Protein AF-A0A956PH11-F1 (afdb_monomer)

Foldseek 3Di:
DDDDPDVVVVVVVVVVVVDPPDDPDDPPPPLLVVLLVLLVPVDPDLQCLVVLLVLLQVLQVFPADWEWDQDLWKIKIWTAHDPDDPCNLQCCLSDPDPDCRHSSNSNNNSCSNQQSVQLWKKKKAHAQAQWIWIRLSDDIDIDGHPDHDNTIMIMTTLHHPPPPCPPCSNVSSVVSVVSNVVCCVPPVDDDDHDHDD

Nearest PDB structures (foldseek):
  7u4c-assembly2_B  TM=6.215E-01  e=3.130E-03  Borreliella burgdorferi
  2exl-assembly1_B  TM=5.844E-01  e=1.171E-02  Canis lupus familiaris
  2ioq-assembly1_A-2  TM=4.370E-01  e=7.402E-03  Escherichia coli
  5uw7-assembly1_A  TM=3.194E-01  e=9.653E+00  Gypsophila vaccaria

Secondary structure (DSSP, 8-state):
------HHHHHHHHHHTT-----SS-----HHHHHHHHHHHS-SSTTTHHHHHHHHHHHHT--S--EEEE-SSEEEEEE--SS--HHHHHHHHH-TTS-SSSHHHHHHHHHHIIIIIS-EEEEEE-BT--EEEEE-SS-EEEEE-SS-BSSEEEEEEEEETT---TTTHHHHHHHHHHHHHHHHHHH---SSS----

pLDDT: mean 77.57, std 17.33, range [36.72, 96.12]

Structure (mmCIF, N/CA/C/O backbone):
data_AF-A0A956PH11-F1
#
_entry.id   AF-A0A956PH11-F1
#
loop_
_atom_site.group_PDB
_atom_site.id
_atom_site.type_symbol
_atom_site.label_atom_id
_atom_site.label_alt_id
_atom_site.label_comp_id
_atom_site.label_asym_id
_atom_site.label_entity_id
_atom_site.label_seq_id
_atom_site.pdbx_PDB_ins_code
_atom_site.Cartn_x
_atom_site.Cartn_y
_atom_site.Cartn_z
_atom_site.occupancy
_atom_site.B_iso_or_equiv
_atom_site.auth_seq_id
_atom_site.auth_comp_id
_atom_site.auth_asym_id
_atom_site.auth_atom_id
_atom_site.pdbx_PDB_model_num
ATOM 1 N N . MET A 1 1 ? 62.295 -22.021 -7.202 1.00 39.50 1 MET A N 1
ATOM 2 C CA . MET A 1 1 ? 60.920 -22.070 -6.667 1.00 39.50 1 MET A CA 1
ATOM 3 C C . MET A 1 1 ? 60.472 -20.637 -6.507 1.00 39.50 1 MET A C 1
ATOM 5 O O . MET A 1 1 ? 60.900 -19.976 -5.576 1.00 39.50 1 MET A O 1
ATOM 9 N N . THR A 1 2 ? 59.759 -20.129 -7.503 1.00 44.22 2 THR A N 1
ATOM 10 C CA . THR A 1 2 ? 59.216 -18.771 -7.541 1.00 44.22 2 THR A CA 1
ATOM 11 C C . THR A 1 2 ? 57.721 -18.905 -7.305 1.00 44.22 2 THR A C 1
ATOM 13 O O . THR A 1 2 ? 57.026 -19.490 -8.137 1.00 44.22 2 THR A O 1
ATOM 16 N N . ASP A 1 3 ? 57.264 -18.446 -6.141 1.00 50.06 3 ASP A N 1
ATOM 17 C CA . ASP A 1 3 ? 55.844 -18.387 -5.813 1.00 50.06 3 ASP A CA 1
ATOM 18 C C . ASP A 1 3 ? 55.148 -17.452 -6.796 1.00 50.06 3 ASP A C 1
ATOM 20 O O . ASP A 1 3 ? 55.545 -16.307 -7.016 1.00 50.06 3 ASP A O 1
ATOM 24 N N . LYS A 1 4 ? 54.136 -18.005 -7.451 1.00 52.59 4 LYS A N 1
ATOM 25 C CA . LYS A 1 4 ? 53.300 -17.327 -8.425 1.00 52.59 4 LYS A CA 1
ATOM 26 C C . LYS A 1 4 ? 52.256 -16.572 -7.606 1.00 52.59 4 LYS A C 1
ATOM 28 O O . LYS A 1 4 ? 51.296 -17.196 -7.162 1.00 52.59 4 LYS A O 1
ATOM 33 N N . GLU A 1 5 ? 52.471 -15.276 -7.358 1.00 53.22 5 GLU A N 1
ATOM 34 C CA . GLU A 1 5 ? 51.441 -14.415 -6.761 1.00 53.22 5 GLU A CA 1
ATOM 35 C C . GLU A 1 5 ? 50.134 -14.633 -7.529 1.00 53.22 5 GLU A C 1
ATOM 37 O O . GLU A 1 5 ? 50.071 -14.518 -8.759 1.00 53.22 5 GLU A O 1
ATOM 42 N N . SER A 1 6 ? 49.122 -15.098 -6.802 1.00 63.06 6 SER A N 1
ATOM 43 C CA . SER A 1 6 ? 47.886 -15.573 -7.392 1.00 63.06 6 SER A CA 1
ATOM 44 C C . SER A 1 6 ? 47.100 -14.369 -7.908 1.00 63.06 6 SER A C 1
ATOM 46 O O . SER A 1 6 ? 46.996 -13.352 -7.229 1.00 63.06 6 SER A O 1
ATOM 48 N N . GLY A 1 7 ? 46.505 -14.468 -9.102 1.00 61.16 7 GLY A N 1
ATOM 49 C CA . GLY A 1 7 ? 45.663 -13.399 -9.669 1.00 61.16 7 GLY A CA 1
ATOM 50 C C . GLY A 1 7 ? 44.454 -13.018 -8.798 1.00 61.16 7 GLY A C 1
ATOM 51 O O . GLY A 1 7 ? 43.748 -12.064 -9.101 1.00 61.16 7 GLY A O 1
ATOM 52 N N . ILE A 1 8 ? 44.215 -13.770 -7.722 1.00 60.47 8 ILE A N 1
ATOM 53 C CA . ILE A 1 8 ? 43.216 -13.493 -6.695 1.00 60.47 8 ILE A CA 1
ATOM 54 C C . ILE A 1 8 ? 43.713 -12.398 -5.745 1.00 60.47 8 ILE A C 1
ATOM 56 O O . ILE A 1 8 ? 42.936 -11.513 -5.408 1.00 60.47 8 ILE A O 1
ATOM 60 N N . ASP A 1 9 ? 44.993 -12.389 -5.368 1.00 66.94 9 ASP A N 1
ATOM 61 C CA . ASP A 1 9 ? 45.542 -11.380 -4.453 1.00 66.94 9 ASP A CA 1
ATOM 62 C C . ASP A 1 9 ? 45.586 -9.990 -5.100 1.00 66.94 9 ASP A C 1
ATOM 64 O O . ASP A 1 9 ? 45.329 -8.978 -4.446 1.00 66.94 9 ASP A O 1
ATOM 68 N N . SER A 1 10 ? 45.842 -9.931 -6.409 1.00 63.72 10 SER A N 1
ATOM 69 C CA . SER A 1 10 ? 45.742 -8.691 -7.182 1.00 63.72 10 SER A CA 1
ATOM 70 C C . SER A 1 10 ? 44.291 -8.231 -7.361 1.00 63.72 10 SER A C 1
ATOM 72 O O . SER A 1 10 ? 44.020 -7.043 -7.199 1.00 63.72 10 SER A O 1
ATOM 74 N N . TYR A 1 11 ? 43.346 -9.149 -7.593 1.00 64.31 11 TYR A N 1
ATOM 75 C CA . TYR A 1 11 ? 41.916 -8.826 -7.709 1.00 64.31 11 TYR A CA 1
ATOM 76 C C . TYR A 1 11 ? 41.291 -8.365 -6.377 1.00 64.31 11 TYR A C 1
ATOM 78 O O . TYR A 1 11 ? 40.448 -7.463 -6.347 1.00 64.31 11 TYR A O 1
ATOM 86 N N . LEU A 1 12 ? 41.727 -8.949 -5.255 1.00 65.31 12 LEU A N 1
ATOM 87 C CA . LEU A 1 12 ? 41.318 -8.536 -3.911 1.00 65.31 12 LEU A CA 1
ATOM 88 C C . LEU A 1 12 ? 41.861 -7.143 -3.570 1.00 65.31 12 LEU A C 1
ATOM 90 O O . LEU A 1 12 ? 41.100 -6.306 -3.090 1.00 65.31 12 LEU A O 1
ATOM 94 N N . ARG A 1 13 ? 43.123 -6.844 -3.907 1.00 64.75 13 ARG A N 1
ATOM 95 C CA . ARG A 1 13 ? 43.712 -5.510 -3.691 1.00 64.75 13 ARG A CA 1
ATOM 96 C C . ARG A 1 13 ? 43.075 -4.414 -4.550 1.00 64.75 13 ARG A C 1
ATOM 98 O O . ARG A 1 13 ? 42.904 -3.297 -4.067 1.00 64.75 13 ARG A O 1
ATOM 105 N N . GLU A 1 14 ? 42.694 -4.711 -5.793 1.00 60.22 14 GLU A N 1
ATOM 106 C CA . GLU A 1 14 ? 41.932 -3.766 -6.629 1.00 60.22 14 GLU A CA 1
ATOM 107 C C . GLU A 1 14 ? 40.522 -3.516 -6.074 1.00 60.22 14 GLU A C 1
ATOM 109 O O . GLU A 1 14 ? 40.041 -2.383 -6.096 1.00 60.22 14 GLU A O 1
ATOM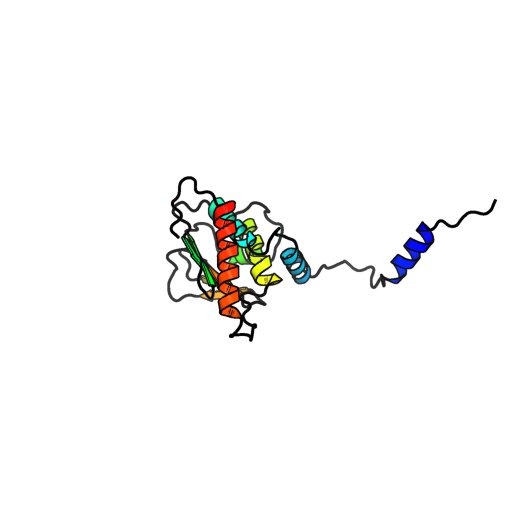 114 N N . SER A 1 15 ? 39.880 -4.542 -5.506 1.00 58.16 15 SER A N 1
ATOM 115 C CA . SER A 1 15 ? 38.564 -4.399 -4.868 1.00 58.16 15 SER A CA 1
ATOM 116 C C . SER A 1 15 ? 38.624 -3.625 -3.541 1.00 58.16 15 SER A C 1
ATOM 118 O O . SER A 1 15 ? 37.671 -2.923 -3.201 1.00 58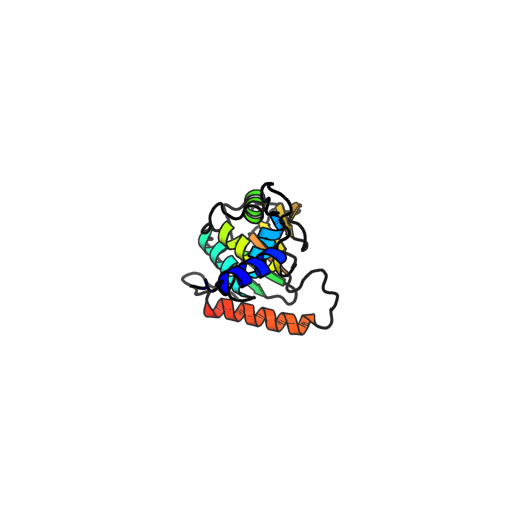.16 15 SER A O 1
ATOM 120 N N . GLU A 1 16 ? 39.743 -3.689 -2.811 1.00 55.66 16 GLU A N 1
ATOM 121 C CA . GLU A 1 16 ? 39.967 -2.918 -1.578 1.00 55.66 16 GLU A CA 1
ATOM 122 C C . GLU A 1 16 ? 40.130 -1.409 -1.831 1.00 55.66 16 GLU A C 1
ATOM 124 O O . GLU A 1 16 ? 39.718 -0.601 -0.999 1.00 55.66 16 GLU A O 1
ATOM 129 N N . GLN A 1 17 ? 40.640 -0.990 -2.996 1.00 52.44 17 GLN A N 1
ATOM 130 C CA . GLN A 1 17 ? 40.810 0.438 -3.318 1.00 52.44 17 GLN A CA 1
ATOM 131 C C . GLN A 1 17 ? 39.496 1.173 -3.637 1.00 52.44 17 GLN A C 1
ATOM 133 O O . GLN A 1 17 ? 39.456 2.402 -3.576 1.00 52.44 17 GLN A O 1
ATOM 138 N N . GLY A 1 18 ? 38.404 0.451 -3.918 1.00 47.62 18 GLY A N 1
ATOM 139 C CA . GLY A 1 18 ? 37.066 1.033 -4.092 1.00 47.62 18 GLY A CA 1
ATOM 140 C C . GLY A 1 18 ? 36.301 1.270 -2.782 1.00 47.62 18 GLY A C 1
ATOM 141 O O . GLY A 1 18 ? 35.269 1.943 -2.785 1.00 47.62 18 GLY A O 1
ATOM 142 N N . GLY A 1 19 ? 36.787 0.726 -1.662 1.00 42.44 19 GLY A N 1
ATOM 143 C CA . GLY A 1 19 ? 36.144 0.803 -0.354 1.00 42.44 19 GLY A CA 1
ATOM 144 C C . GLY A 1 19 ? 36.961 1.634 0.625 1.00 42.44 19 GLY A C 1
ATOM 145 O O . GLY A 1 19 ? 37.721 1.091 1.419 1.00 42.44 19 GLY A O 1
ATOM 146 N N . GLN A 1 20 ? 36.784 2.955 0.616 1.00 43.28 20 GLN A N 1
ATOM 147 C CA . GLN A 1 20 ? 37.344 3.810 1.663 1.00 43.28 20 GLN A CA 1
ATOM 148 C C . GLN A 1 20 ? 36.692 3.448 3.012 1.00 43.28 20 GLN A C 1
ATOM 150 O O . GLN A 1 20 ? 35.529 3.766 3.271 1.00 43.28 20 GLN A O 1
ATOM 155 N N . LEU A 1 21 ? 37.433 2.734 3.863 1.00 47.53 21 LEU A N 1
ATOM 156 C CA . LEU A 1 21 ? 36.984 2.299 5.184 1.00 47.53 21 LEU A CA 1
ATOM 157 C C . LEU A 1 21 ? 36.918 3.513 6.121 1.00 47.53 21 LEU A C 1
ATOM 159 O O . LEU A 1 21 ? 37.931 3.956 6.655 1.00 47.53 21 LEU A O 1
ATOM 163 N N . HIS A 1 22 ? 35.725 4.092 6.278 1.00 40.38 22 HIS A N 1
ATOM 164 C CA . HIS A 1 22 ? 35.577 5.397 6.929 1.00 40.38 22 HIS A CA 1
ATOM 165 C C . HIS A 1 22 ? 35.301 5.373 8.444 1.00 40.38 22 HIS A C 1
ATOM 167 O O . HIS A 1 22 ? 35.274 6.446 9.041 1.00 40.38 22 HIS A O 1
ATOM 173 N N . SER A 1 23 ? 35.115 4.214 9.093 1.00 47.34 23 SER A N 1
ATOM 174 C CA . SER A 1 23 ? 35.037 4.114 10.565 1.00 47.34 23 SER A CA 1
ATOM 175 C C . SER A 1 23 ? 34.888 2.660 11.041 1.00 47.34 23 SER A C 1
ATOM 177 O O . SER A 1 23 ? 34.026 1.939 10.539 1.00 47.34 23 SER A O 1
ATOM 179 N N . GLU A 1 24 ? 35.623 2.254 12.082 1.00 49.38 24 GLU A N 1
ATOM 180 C CA . GLU A 1 24 ? 35.203 1.182 13.002 1.00 49.38 24 GLU A CA 1
ATOM 181 C C . GLU A 1 24 ? 34.048 1.707 13.872 1.00 49.38 24 GLU A C 1
ATOM 183 O O . GLU A 1 24 ? 34.185 2.003 15.056 1.00 49.38 24 GLU A O 1
ATOM 188 N N . GLY A 1 25 ? 32.893 1.927 13.253 1.00 44.38 25 GLY A N 1
ATOM 189 C CA . GLY A 1 25 ? 31.783 2.623 13.884 1.00 44.38 25 GLY A CA 1
ATOM 190 C C . GLY A 1 25 ? 30.476 2.140 13.300 1.00 44.38 25 GLY A C 1
ATOM 191 O O . GLY A 1 25 ? 30.061 2.609 12.250 1.00 44.38 25 GLY A O 1
ATOM 192 N N . ARG A 1 26 ? 29.861 1.168 13.986 1.00 43.66 26 ARG A N 1
ATOM 193 C CA . ARG A 1 26 ? 28.442 0.778 13.928 1.00 43.66 26 ARG A CA 1
ATOM 194 C C . ARG A 1 26 ? 27.734 1.184 12.622 1.00 43.66 26 ARG A C 1
ATOM 196 O O . ARG A 1 26 ? 27.215 2.294 12.522 1.00 43.66 26 ARG A O 1
ATOM 203 N N . PHE A 1 27 ? 27.655 0.262 11.656 1.00 45.06 27 PHE A N 1
ATOM 204 C CA . PHE A 1 27 ? 26.827 0.414 10.454 1.00 45.06 27 PHE A CA 1
ATOM 205 C C . PHE A 1 27 ? 25.372 0.678 10.859 1.00 45.06 27 PHE A C 1
ATOM 207 O O . PHE A 1 27 ? 24.587 -0.239 11.091 1.00 45.06 27 PHE A O 1
ATOM 214 N N . THR A 1 28 ? 25.006 1.950 10.969 1.00 51.62 28 THR A N 1
ATOM 215 C CA . THR A 1 28 ? 23.619 2.359 11.148 1.00 51.62 28 THR A CA 1
ATOM 216 C C . THR A 1 28 ? 23.075 2.500 9.743 1.00 51.62 28 THR A C 1
ATOM 218 O O . THR A 1 28 ? 23.177 3.554 9.122 1.00 51.62 28 THR A O 1
ATOM 221 N N . LEU A 1 29 ? 22.596 1.387 9.186 1.00 58.41 29 LEU A N 1
ATOM 222 C CA . LEU A 1 29 ? 21.843 1.416 7.942 1.00 58.41 29 LEU A CA 1
ATOM 223 C C . LEU A 1 29 ? 20.680 2.391 8.166 1.00 58.41 29 LEU A C 1
ATOM 225 O O . LEU A 1 29 ? 19.809 2.121 8.994 1.00 58.41 29 LEU A O 1
ATOM 229 N N . SER A 1 30 ? 20.697 3.547 7.497 1.00 72.56 30 SER A N 1
ATOM 230 C CA . SER A 1 30 ? 19.594 4.505 7.592 1.00 72.56 30 SER A CA 1
ATOM 231 C C . SER A 1 30 ? 18.325 3.779 7.162 1.00 72.56 30 SER A C 1
ATOM 233 O O . SER A 1 30 ? 18.243 3.295 6.026 1.00 72.56 30 SER A O 1
ATOM 235 N N . ARG A 1 31 ? 17.375 3.654 8.089 1.00 74.75 31 ARG A N 1
ATOM 236 C CA . ARG A 1 31 ? 16.145 2.880 7.914 1.00 74.75 31 ARG A CA 1
ATOM 237 C C . ARG A 1 31 ? 15.386 3.314 6.660 1.00 74.75 31 ARG A C 1
ATOM 239 O O . ARG A 1 31 ? 14.861 2.447 5.968 1.00 74.75 31 ARG A O 1
ATOM 246 N N . GLU A 1 32 ? 15.404 4.605 6.316 1.00 75.38 32 GLU A N 1
ATOM 247 C CA . GLU A 1 32 ? 14.766 5.091 5.089 1.00 75.38 32 GLU A CA 1
ATOM 248 C C . GLU A 1 32 ? 15.405 4.487 3.832 1.00 75.38 32 GLU A C 1
ATOM 250 O O . GLU A 1 32 ? 14.694 3.922 3.009 1.00 75.38 32 GLU A O 1
ATOM 255 N N . LYS A 1 33 ? 16.742 4.491 3.713 1.00 78.44 33 LYS A N 1
ATOM 256 C CA . LYS A 1 33 ? 17.434 3.871 2.561 1.00 78.44 33 LYS A CA 1
ATOM 257 C C . LYS A 1 33 ? 17.221 2.361 2.485 1.00 78.44 33 LYS A C 1
ATOM 259 O O . LYS A 1 33 ? 17.254 1.784 1.401 1.00 78.44 33 LYS A O 1
ATOM 264 N N . ALA A 1 34 ? 17.037 1.702 3.630 1.00 81.81 34 ALA A N 1
ATOM 265 C CA . ALA A 1 34 ? 16.708 0.282 3.665 1.00 81.81 34 ALA A CA 1
ATOM 266 C C . ALA A 1 34 ? 15.309 0.026 3.089 1.00 81.81 34 ALA A C 1
ATOM 268 O O . ALA A 1 34 ? 15.145 -0.879 2.275 1.00 81.81 34 ALA A O 1
ATOM 269 N N . LEU A 1 35 ? 14.324 0.841 3.479 1.00 83.75 35 LEU A N 1
ATOM 270 C CA . LEU A 1 35 ? 12.956 0.786 2.963 1.00 83.75 35 LEU A CA 1
ATOM 271 C C . LEU A 1 35 ? 12.881 1.152 1.473 1.00 83.75 35 LEU A C 1
ATOM 273 O O . LEU A 1 35 ? 12.179 0.481 0.722 1.00 83.75 35 LEU A O 1
ATOM 277 N N . GLU A 1 36 ? 13.651 2.146 1.031 1.00 83.31 36 GLU A N 1
ATOM 278 C CA . GLU A 1 36 ? 13.767 2.530 -0.380 1.00 83.31 36 GLU A CA 1
ATOM 279 C C . GLU A 1 36 ? 14.315 1.369 -1.220 1.00 83.31 36 GLU A C 1
ATOM 281 O O . GLU A 1 36 ? 13.647 0.917 -2.147 1.00 83.31 36 GLU A O 1
ATOM 286 N N . LYS A 1 37 ? 15.443 0.765 -0.822 1.00 84.25 37 LYS A N 1
ATOM 287 C CA . LYS A 1 37 ? 15.969 -0.436 -1.499 1.00 84.25 37 LYS A CA 1
ATOM 288 C C . LYS A 1 37 ? 14.987 -1.603 -1.470 1.00 84.25 37 LYS A C 1
ATOM 290 O O . LYS A 1 37 ? 14.847 -2.334 -2.443 1.00 84.25 37 LYS A O 1
ATOM 295 N N . LEU A 1 38 ? 14.295 -1.800 -0.352 1.00 82.69 38 LEU A N 1
ATOM 296 C CA . LEU A 1 38 ? 13.268 -2.829 -0.236 1.00 82.69 38 LEU A CA 1
ATOM 297 C C . LEU A 1 38 ? 12.112 -2.591 -1.218 1.00 82.69 38 LEU A C 1
ATOM 299 O O . LEU A 1 38 ? 11.582 -3.556 -1.759 1.00 82.69 38 LEU A O 1
ATOM 303 N N . SER A 1 39 ? 11.744 -1.339 -1.483 1.00 82.25 39 SER A N 1
ATOM 304 C CA . SER A 1 39 ? 10.679 -1.008 -2.432 1.00 82.25 39 SER A CA 1
ATOM 305 C C . SER A 1 39 ? 11.012 -1.374 -3.884 1.00 82.25 39 SER A C 1
ATOM 307 O O . SER A 1 39 ? 10.107 -1.709 -4.643 1.00 82.25 39 SER A O 1
ATOM 309 N N . GLU A 1 40 ? 12.295 -1.382 -4.254 1.00 81.44 40 GLU A N 1
ATOM 310 C CA . GLU A 1 40 ? 12.752 -1.644 -5.625 1.00 81.44 40 GLU A CA 1
ATOM 311 C C . GLU A 1 40 ? 12.770 -3.138 -5.987 1.00 81.44 40 GLU A C 1
ATOM 313 O O . GLU A 1 40 ? 12.529 -3.494 -7.138 1.00 81.44 40 GLU A O 1
ATOM 318 N N . PHE A 1 41 ? 13.035 -4.026 -5.020 1.00 79.31 41 PHE A N 1
ATOM 319 C CA . PHE A 1 41 ? 13.322 -5.448 -5.289 1.00 79.31 41 PHE A CA 1
ATOM 320 C C . PHE A 1 41 ? 12.289 -6.435 -4.727 1.00 79.31 41 PHE A C 1
ATOM 322 O O . PHE A 1 41 ? 12.494 -7.647 -4.782 1.00 79.31 41 PHE A O 1
ATOM 329 N N . GLN A 1 42 ? 11.190 -5.957 -4.140 1.00 79.38 42 GLN A N 1
ATOM 330 C CA . GLN A 1 42 ? 10.253 -6.840 -3.438 1.00 79.38 42 GLN A CA 1
ATOM 331 C C . GLN A 1 42 ? 9.254 -7.584 -4.324 1.00 79.38 42 GLN A C 1
ATOM 333 O O . GLN A 1 42 ? 8.702 -8.592 -3.875 1.00 79.38 42 GLN A O 1
ATOM 338 N N . LEU A 1 43 ? 8.991 -7.097 -5.536 1.00 83.19 43 LEU A N 1
ATOM 339 C CA . LEU A 1 43 ? 7.947 -7.620 -6.417 1.00 83.19 43 LEU A CA 1
ATOM 340 C C . LEU A 1 43 ? 8.507 -7.973 -7.798 1.00 83.19 43 LEU A C 1
ATOM 342 O O . LEU A 1 43 ? 9.475 -7.364 -8.247 1.00 83.19 43 LEU A O 1
ATOM 346 N N . GLY A 1 44 ? 7.905 -8.968 -8.459 1.00 77.31 44 GLY A N 1
ATOM 347 C CA . GLY A 1 44 ? 8.358 -9.459 -9.765 1.00 77.31 44 GLY A CA 1
ATOM 348 C C . GLY A 1 44 ? 7.987 -8.533 -10.926 1.00 77.31 44 GLY A C 1
ATOM 349 O O . GLY A 1 44 ? 8.691 -8.502 -11.934 1.00 77.31 44 GLY A O 1
ATOM 350 N N . GLY A 1 45 ? 6.913 -7.757 -10.777 1.00 80.12 45 GLY A N 1
ATOM 351 C CA . GLY A 1 45 ? 6.434 -6.787 -11.755 1.00 80.12 45 GLY A CA 1
ATOM 352 C C . GLY A 1 45 ? 5.828 -5.529 -11.129 1.00 80.12 45 GLY A C 1
ATOM 353 O O . GLY A 1 45 ? 5.385 -5.518 -9.982 1.00 80.12 45 GLY A O 1
ATOM 354 N N . GLU A 1 46 ? 5.765 -4.456 -11.925 1.00 80.56 46 GLU A N 1
ATOM 355 C CA . GLU A 1 46 ? 5.288 -3.126 -11.501 1.00 80.56 46 GLU A CA 1
ATOM 356 C C . GLU A 1 46 ? 3.829 -3.129 -11.015 1.00 80.56 46 GLU A C 1
ATOM 358 O O . GLU A 1 46 ? 3.444 -2.272 -10.228 1.00 80.56 46 GLU A O 1
ATOM 363 N N . ALA A 1 47 ? 3.014 -4.081 -11.477 1.00 86.69 47 ALA A N 1
ATOM 364 C CA . ALA A 1 47 ? 1.603 -4.209 -11.121 1.00 86.69 47 ALA A CA 1
ATOM 365 C C . ALA A 1 47 ? 1.350 -5.181 -9.955 1.00 86.69 47 ALA A C 1
ATOM 367 O O . ALA A 1 47 ? 0.255 -5.182 -9.403 1.00 86.69 47 ALA A O 1
ATOM 368 N N . ASP A 1 48 ? 2.340 -5.970 -9.529 1.00 88.12 48 ASP A N 1
ATOM 369 C CA . ASP A 1 48 ? 2.155 -7.044 -8.537 1.00 88.12 48 ASP A CA 1
ATOM 370 C C . ASP A 1 48 ? 1.767 -6.529 -7.143 1.00 88.12 48 ASP A C 1
ATOM 372 O O . ASP A 1 48 ? 1.341 -7.296 -6.276 1.00 88.12 48 ASP A O 1
ATOM 376 N N . TRP A 1 49 ? 1.891 -5.224 -6.901 1.00 92.69 49 TRP A N 1
ATOM 377 C CA . TRP A 1 49 ? 1.494 -4.622 -5.634 1.00 92.69 49 TRP A CA 1
ATOM 378 C C . TRP A 1 49 ? -0.002 -4.804 -5.368 1.00 92.69 49 TRP A C 1
ATOM 380 O O . TRP A 1 49 ? -0.390 -4.991 -4.215 1.00 92.69 49 TRP A O 1
ATOM 390 N N . VAL A 1 50 ? -0.842 -4.839 -6.412 1.00 92.75 50 VAL A N 1
ATOM 391 C CA . VAL A 1 50 ? -2.285 -5.066 -6.237 1.00 92.75 50 VAL A CA 1
ATOM 392 C C . VAL A 1 50 ? -2.561 -6.461 -5.700 1.00 92.75 50 VAL A C 1
ATOM 394 O O . VAL A 1 50 ? -3.438 -6.631 -4.860 1.00 92.75 50 VAL A O 1
ATOM 397 N N . LEU A 1 51 ? -1.756 -7.454 -6.093 1.00 91.56 51 LEU A N 1
ATOM 398 C CA . LEU A 1 51 ? -1.852 -8.802 -5.544 1.00 91.56 51 LEU A CA 1
ATOM 399 C C . LEU A 1 51 ? -1.504 -8.807 -4.053 1.00 91.56 51 LEU A C 1
ATOM 401 O O . LEU A 1 51 ? -2.128 -9.529 -3.281 1.00 91.56 51 LEU A O 1
ATOM 405 N N . LYS A 1 52 ? -0.540 -7.987 -3.617 1.00 93.19 52 LYS A N 1
ATOM 406 C CA . LYS A 1 52 ? -0.213 -7.845 -2.191 1.00 93.19 52 LYS A CA 1
ATOM 407 C C . LYS A 1 52 ? -1.334 -7.185 -1.399 1.00 93.19 52 LYS A C 1
ATOM 409 O O . LYS A 1 52 ? -1.627 -7.653 -0.301 1.00 93.19 52 LYS A O 1
ATOM 414 N N . VAL A 1 53 ? -2.002 -6.184 -1.970 1.00 93.19 53 VAL A N 1
ATOM 415 C CA . VAL A 1 53 ? -3.208 -5.592 -1.374 1.00 93.19 53 VAL A CA 1
ATOM 416 C C . VAL A 1 53 ? -4.310 -6.644 -1.257 1.00 93.19 53 VAL A C 1
ATOM 418 O O . VAL A 1 53 ? -4.827 -6.855 -0.168 1.00 93.19 53 VAL A O 1
ATOM 421 N N . VAL A 1 54 ? -4.606 -7.397 -2.319 1.00 91.25 54 VAL A N 1
ATOM 422 C CA . VAL A 1 54 ? -5.608 -8.478 -2.272 1.00 91.25 54 VAL A CA 1
ATOM 423 C C . VAL A 1 54 ? -5.240 -9.533 -1.222 1.00 91.25 54 VAL A C 1
ATOM 425 O O . VAL A 1 54 ? -6.079 -9.915 -0.411 1.00 91.25 54 VAL A O 1
ATOM 428 N N . GLN A 1 55 ? -3.978 -9.974 -1.177 1.00 90.56 55 GLN A N 1
ATOM 429 C CA . GLN A 1 55 ? -3.491 -10.917 -0.162 1.00 90.56 55 GLN A CA 1
ATOM 430 C C . GLN A 1 55 ? -3.660 -10.370 1.257 1.00 90.56 55 GLN A C 1
ATOM 432 O O . GLN A 1 55 ? -3.993 -11.132 2.158 1.00 90.56 55 GLN A O 1
ATOM 437 N N . SER A 1 56 ? -3.448 -9.069 1.452 1.00 92.12 56 SER A N 1
ATOM 438 C CA . SER A 1 56 ? -3.675 -8.399 2.729 1.00 92.12 56 SER A CA 1
ATOM 439 C C . SER A 1 56 ? -5.141 -8.470 3.150 1.00 92.12 56 SER A C 1
ATOM 441 O O . SER A 1 56 ? -5.429 -8.945 4.244 1.00 92.12 56 SER A O 1
ATOM 443 N N . VAL A 1 57 ? -6.062 -8.106 2.252 1.00 90.50 57 VAL A N 1
ATOM 444 C CA . VAL A 1 57 ? -7.514 -8.140 2.500 1.00 90.50 57 VAL A CA 1
ATOM 445 C C . VAL A 1 57 ? -7.994 -9.557 2.820 1.00 90.50 57 VAL A C 1
ATOM 447 O O . VAL A 1 57 ? -8.742 -9.769 3.772 1.00 90.50 57 VAL A O 1
ATOM 450 N N . VAL A 1 58 ? -7.521 -10.549 2.059 1.00 88.56 58 VAL A N 1
ATOM 451 C CA . VAL A 1 58 ? -7.850 -11.963 2.288 1.00 88.56 58 VAL A CA 1
ATOM 452 C C . VAL A 1 58 ? -7.307 -12.446 3.634 1.00 88.56 58 VAL A C 1
ATOM 454 O O . VAL A 1 58 ? -7.986 -13.186 4.341 1.00 88.56 58 VAL A O 1
ATOM 457 N N . ARG A 1 59 ? -6.091 -12.034 4.014 1.00 89.06 59 ARG A N 1
ATOM 458 C CA . ARG A 1 59 ? -5.479 -12.416 5.296 1.00 89.06 59 ARG A CA 1
ATOM 459 C C . ARG A 1 59 ? -6.106 -11.727 6.497 1.00 89.06 59 ARG A C 1
ATOM 461 O O . ARG A 1 59 ? -6.124 -12.336 7.559 1.00 89.06 59 ARG A O 1
ATOM 468 N N . GLU A 1 60 ? -6.624 -10.516 6.326 1.00 87.50 60 GLU A N 1
ATOM 469 C CA . GLU A 1 60 ? -7.407 -9.829 7.358 1.00 87.50 60 GLU A CA 1
ATOM 470 C C . GLU A 1 60 ? -8.714 -10.572 7.665 1.00 87.50 60 GLU A C 1
ATOM 472 O O . GLU A 1 60 ? -9.284 -10.411 8.739 1.00 87.50 60 GLU A O 1
ATOM 477 N N . GLY A 1 61 ? -9.173 -11.427 6.745 1.00 79.94 61 GLY A N 1
ATOM 478 C CA . GLY A 1 61 ? -10.417 -12.168 6.904 1.00 79.94 61 GLY A CA 1
ATOM 479 C C . GLY A 1 61 ? -11.644 -11.306 6.628 1.00 79.94 61 GLY A C 1
ATOM 480 O O . GLY A 1 61 ? -12.688 -11.529 7.235 1.00 79.94 61 GLY A O 1
ATOM 481 N N . SER A 1 62 ? -11.526 -10.325 5.723 1.00 72.38 62 SER A N 1
ATOM 482 C CA . SER A 1 62 ? -12.669 -9.526 5.272 1.00 72.38 62 SER A CA 1
ATOM 483 C C . SER A 1 62 ? -13.784 -10.452 4.764 1.00 72.38 62 SER A C 1
ATOM 485 O O . SER A 1 62 ? -13.576 -11.221 3.824 1.00 72.38 62 SER A O 1
ATOM 487 N N . SER A 1 63 ? -14.944 -10.421 5.423 1.00 62.69 63 SER A N 1
ATOM 488 C CA . SER A 1 63 ? -16.030 -11.397 5.246 1.00 62.69 63 SER A CA 1
ATOM 489 C C . SER A 1 63 ? -16.924 -11.141 4.035 1.00 62.69 63 SER A C 1
ATOM 491 O O . SER A 1 63 ? -17.649 -12.042 3.617 1.00 62.69 63 SER A O 1
ATOM 493 N N . ASP A 1 64 ? -16.889 -9.925 3.488 1.00 72.31 64 ASP A N 1
ATOM 494 C CA . ASP A 1 64 ? -17.958 -9.445 2.613 1.00 72.31 64 ASP A CA 1
ATOM 495 C C . ASP A 1 64 ? -17.534 -9.420 1.148 1.00 72.31 64 ASP A C 1
ATOM 497 O O . ASP A 1 64 ? -17.861 -10.319 0.378 1.00 72.31 64 ASP A O 1
ATOM 501 N N . SER A 1 65 ? -16.838 -8.362 0.732 1.00 82.19 65 SER A N 1
ATOM 502 C CA . SER A 1 65 ? -16.407 -8.162 -0.648 1.00 82.19 65 SER A CA 1
ATOM 503 C C . SER A 1 65 ? -15.229 -7.195 -0.715 1.00 82.19 65 SER A C 1
ATOM 505 O O . SER A 1 65 ? -15.082 -6.319 0.138 1.00 82.19 65 SER A O 1
ATOM 507 N N . LEU A 1 66 ? -14.394 -7.380 -1.737 1.00 88.50 66 LEU A N 1
ATOM 508 C CA . LEU A 1 66 ? -13.367 -6.433 -2.148 1.00 88.50 66 LEU A CA 1
ATOM 509 C C . LEU A 1 66 ? -13.801 -5.838 -3.486 1.00 88.50 66 LEU A C 1
ATOM 511 O O . LEU A 1 66 ? -13.856 -6.547 -4.491 1.00 88.50 66 LEU A O 1
ATOM 515 N N . GLU A 1 67 ? -14.099 -4.546 -3.495 1.00 91.31 67 GLU A N 1
ATOM 516 C CA . GLU A 1 67 ? -14.378 -3.791 -4.712 1.00 91.31 67 GLU A CA 1
ATOM 517 C C . GLU A 1 67 ? -13.101 -3.079 -5.168 1.00 91.31 67 GLU A C 1
ATOM 519 O O . GLU A 1 67 ? -12.401 -2.459 -4.364 1.00 91.31 67 GLU A O 1
ATOM 524 N N . VAL A 1 68 ? -12.791 -3.159 -6.465 1.00 92.06 68 VAL A N 1
ATOM 525 C CA . VAL A 1 68 ? -11.631 -2.482 -7.054 1.00 92.06 68 VAL A CA 1
ATOM 526 C C . VAL A 1 68 ? -12.089 -1.591 -8.197 1.00 92.06 68 VAL A C 1
ATOM 528 O O . VAL A 1 68 ? -12.627 -2.064 -9.193 1.00 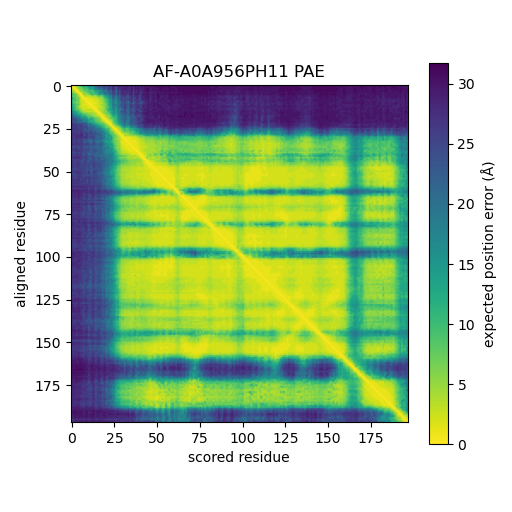92.06 68 VAL A O 1
ATOM 531 N N . LYS A 1 69 ? -11.828 -0.289 -8.075 1.00 92.56 69 LYS A N 1
ATOM 532 C CA . LYS A 1 69 ? -12.145 0.725 -9.084 1.00 92.56 69 LYS A CA 1
ATOM 533 C C . LYS A 1 69 ? -10.858 1.203 -9.740 1.00 92.56 69 LYS A C 1
ATOM 535 O O . LYS A 1 69 ? -10.018 1.829 -9.095 1.00 92.56 69 LYS A O 1
ATOM 540 N N . LEU A 1 70 ? -10.717 0.924 -11.034 1.00 90.44 70 LEU A N 1
ATOM 541 C CA . LEU A 1 70 ? -9.607 1.410 -11.855 1.00 90.44 70 LEU A CA 1
ATOM 542 C C . LEU A 1 70 ? -10.000 2.735 -12.513 1.00 90.44 70 LEU A C 1
ATOM 544 O O . LEU A 1 70 ? -10.687 2.765 -13.533 1.00 90.44 70 LEU A O 1
ATOM 548 N N . GLY A 1 71 ? -9.583 3.845 -11.915 1.00 87.56 71 GLY A N 1
ATOM 549 C CA . GLY A 1 71 ? -9.787 5.183 -12.452 1.00 87.56 71 GLY A CA 1
ATOM 550 C C . GLY A 1 71 ? -8.667 5.619 -13.396 1.00 87.56 71 GLY A C 1
ATOM 551 O O . GLY A 1 71 ? -7.627 4.977 -13.533 1.00 87.56 71 GLY A O 1
ATOM 552 N N . ALA A 1 72 ? -8.863 6.767 -14.046 1.00 83.75 72 ALA A N 1
ATOM 553 C CA . ALA A 1 72 ? -7.822 7.384 -14.871 1.00 83.75 72 ALA A CA 1
ATOM 554 C C . ALA A 1 72 ? -6.704 8.032 -14.035 1.00 83.75 72 ALA A C 1
ATOM 556 O O . ALA A 1 72 ? -5.603 8.213 -14.530 1.00 83.75 72 ALA A O 1
ATOM 557 N N . ARG A 1 73 ? -6.979 8.420 -12.785 1.00 86.00 73 ARG A N 1
ATOM 558 C CA . ARG A 1 73 ? -6.012 9.114 -11.912 1.00 86.00 73 ARG A CA 1
ATOM 559 C C . ARG A 1 73 ? -5.652 8.338 -10.656 1.00 86.00 73 ARG A C 1
ATOM 561 O O . ARG A 1 73 ? -4.696 8.705 -9.980 1.00 86.00 73 ARG A O 1
ATOM 568 N N . SER A 1 74 ? -6.411 7.299 -10.345 1.00 91.50 74 SER A N 1
ATOM 569 C CA . SER A 1 74 ? -6.197 6.491 -9.160 1.00 91.50 74 SER A CA 1
ATOM 570 C C . SER A 1 74 ? -6.776 5.097 -9.328 1.00 91.50 74 SER A C 1
ATOM 572 O O . SER A 1 74 ? -7.689 4.870 -10.121 1.00 91.50 74 SER A O 1
ATOM 574 N N . THR A 1 75 ? -6.247 4.169 -8.543 1.00 92.88 75 THR A N 1
ATOM 575 C CA . THR A 1 75 ? -6.865 2.878 -8.258 1.00 92.88 75 THR A CA 1
ATOM 576 C C . THR A 1 75 ? -7.384 2.901 -6.830 1.00 92.88 75 THR A C 1
ATOM 578 O O . THR A 1 75 ? -6.640 3.257 -5.916 1.00 92.88 75 THR A O 1
ATOM 581 N N . THR A 1 76 ? -8.642 2.518 -6.640 1.00 95.94 76 THR A N 1
ATOM 582 C CA . THR A 1 76 ? -9.284 2.485 -5.325 1.00 95.94 76 THR A CA 1
ATOM 583 C C . THR A 1 76 ? -9.709 1.066 -4.982 1.00 95.94 76 THR A C 1
ATOM 585 O O . THR A 1 76 ? -10.350 0.399 -5.790 1.00 95.94 76 THR A O 1
ATOM 588 N N . PHE A 1 77 ? -9.371 0.629 -3.775 1.00 94.75 77 PHE A N 1
ATOM 589 C CA . PHE A 1 77 ? -9.819 -0.615 -3.163 1.00 94.75 77 PHE A CA 1
ATOM 590 C C . PHE A 1 77 ? -10.769 -0.274 -2.027 1.00 94.75 77 PHE A C 1
ATOM 592 O O . PHE A 1 77 ? -10.446 0.578 -1.200 1.00 94.75 77 PHE A O 1
ATOM 599 N N . GLU A 1 78 ? -11.908 -0.947 -1.972 1.00 93.94 78 GLU A N 1
ATOM 600 C CA . GLU A 1 78 ? -12.899 -0.776 -0.916 1.00 93.94 78 GLU A CA 1
ATOM 601 C C . GLU A 1 78 ? -13.275 -2.143 -0.334 1.00 93.94 78 GLU A C 1
ATOM 603 O O . GLU A 1 78 ? -13.631 -3.064 -1.068 1.00 93.94 78 GLU A O 1
ATOM 608 N N . PHE A 1 79 ? -13.114 -2.295 0.981 1.00 91.75 79 PHE A N 1
ATOM 609 C CA . PHE A 1 79 ? -13.314 -3.551 1.713 1.00 91.75 79 PHE A CA 1
ATOM 610 C C . PHE A 1 79 ? -13.599 -3.285 3.195 1.00 91.75 79 PHE A C 1
ATOM 612 O O . PHE A 1 79 ? -13.496 -2.155 3.668 1.00 91.75 79 PHE A O 1
ATOM 619 N N . GLN A 1 80 ? -13.964 -4.319 3.953 1.00 89.88 80 GLN A N 1
ATOM 620 C CA . GLN A 1 80 ? -14.144 -4.211 5.404 1.00 89.88 80 GLN A CA 1
ATOM 621 C C . GLN A 1 80 ? -12.894 -4.676 6.150 1.00 89.88 80 GLN A C 1
ATOM 623 O O . GLN A 1 80 ? -12.323 -5.716 5.821 1.00 89.88 80 GLN A O 1
ATOM 628 N N . THR A 1 81 ? -12.495 -3.932 7.179 1.00 84.06 81 THR A N 1
ATOM 629 C CA . THR A 1 81 ? -11.461 -4.347 8.138 1.00 84.06 81 THR A CA 1
ATOM 630 C C . THR A 1 81 ? -11.986 -4.175 9.544 1.00 84.06 81 THR A C 1
ATOM 632 O O . THR A 1 81 ? -12.672 -3.193 9.819 1.00 84.06 81 THR A O 1
ATOM 635 N N . CYS A 1 82 ? -11.621 -5.083 10.440 1.00 75.38 82 CYS A N 1
ATOM 636 C CA . CYS A 1 82 ? -12.053 -5.035 11.833 1.00 75.38 82 CYS A CA 1
ATOM 637 C C . CYS A 1 82 ? -10.898 -4.865 12.827 1.00 75.38 82 CYS A C 1
ATOM 639 O O . CYS A 1 82 ? -11.159 -4.421 13.942 1.00 75.38 82 CYS A O 1
ATOM 641 N N . HIS A 1 83 ? -9.643 -5.146 12.447 1.00 83.56 83 HIS A N 1
ATOM 642 C CA . HIS A 1 83 ? -8.510 -5.091 13.384 1.00 83.56 83 HIS A CA 1
ATOM 643 C C . HIS A 1 83 ? -7.440 -4.048 13.044 1.00 83.56 83 HIS A C 1
ATOM 645 O O . HIS A 1 83 ? -6.462 -3.914 13.779 1.00 83.56 83 HIS A O 1
ATOM 651 N N . TRP A 1 84 ? -7.578 -3.317 11.938 1.00 90.31 84 TRP A N 1
ATOM 652 C CA . TRP A 1 84 ? -6.583 -2.318 11.547 1.00 90.31 84 TRP A CA 1
ATOM 653 C C . TRP A 1 84 ? -6.793 -1.005 12.294 1.00 90.31 84 TRP A C 1
ATOM 655 O O . TRP A 1 84 ? -7.908 -0.493 12.364 1.00 90.31 84 TRP A O 1
ATOM 665 N N . THR A 1 85 ? -5.696 -0.432 12.785 1.00 91.06 85 THR A N 1
ATOM 666 C CA . THR A 1 85 ? -5.638 0.948 13.282 1.00 91.06 85 THR A CA 1
ATOM 667 C C . THR A 1 85 ? -4.593 1.726 12.494 1.00 91.06 85 THR A C 1
ATOM 669 O O . THR A 1 85 ? -3.712 1.132 11.858 1.00 91.06 85 THR A O 1
ATOM 672 N N . VAL A 1 86 ? -4.673 3.057 12.527 1.00 91.19 86 VAL A N 1
ATOM 673 C CA . VAL A 1 86 ? -3.698 3.907 11.835 1.00 91.19 86 VAL A CA 1
ATOM 674 C C . VAL A 1 86 ? -2.295 3.680 12.394 1.00 91.19 86 VAL A C 1
ATOM 676 O O . VAL A 1 86 ? -1.355 3.497 11.625 1.00 91.19 86 VAL A O 1
ATOM 679 N N . GLU A 1 87 ? -2.165 3.571 13.714 1.00 91.25 87 GLU A N 1
ATOM 680 C CA . GLU A 1 87 ? -0.893 3.338 14.402 1.00 91.25 87 GLU A CA 1
ATOM 681 C C . GLU A 1 87 ? -0.295 1.981 14.026 1.00 91.25 87 GLU A C 1
ATOM 683 O O . GLU A 1 87 ? 0.917 1.858 13.850 1.00 91.25 87 GLU A O 1
ATOM 688 N N . ALA A 1 88 ? -1.133 0.949 13.883 1.00 91.25 88 ALA A N 1
ATOM 689 C CA . ALA A 1 88 ? -0.681 -0.374 13.476 1.00 91.25 88 ALA A CA 1
ATOM 690 C C . ALA A 1 88 ? -0.148 -0.365 12.035 1.00 91.25 88 ALA A C 1
ATOM 692 O O . ALA A 1 88 ? 0.895 -0.966 11.762 1.00 91.25 88 ALA A O 1
ATOM 693 N N . ILE A 1 89 ? -0.824 0.344 11.124 1.00 92.31 89 ILE A N 1
ATOM 694 C CA . ILE A 1 89 ? -0.387 0.493 9.730 1.00 92.31 89 ILE A CA 1
ATOM 695 C C . ILE A 1 89 ? 0.901 1.315 9.654 1.00 92.31 89 ILE A C 1
ATOM 697 O O . ILE A 1 89 ? 1.854 0.879 9.011 1.00 92.31 89 ILE A O 1
ATOM 701 N N . GLU A 1 90 ? 0.961 2.465 10.325 1.00 91.88 90 GLU A N 1
ATOM 702 C CA . GLU A 1 90 ? 2.149 3.323 10.367 1.00 91.88 90 GLU A CA 1
ATOM 703 C C . GLU A 1 90 ? 3.354 2.578 10.955 1.00 91.88 90 GLU A C 1
ATOM 705 O O . GLU A 1 90 ? 4.440 2.557 10.367 1.00 91.88 90 GLU A O 1
ATOM 710 N N . SER A 1 91 ? 3.150 1.881 12.074 1.00 90.44 91 SER A N 1
ATOM 711 C CA . SER A 1 91 ? 4.186 1.059 12.693 1.00 90.44 91 SER A CA 1
ATOM 712 C C . SER A 1 91 ? 4.671 -0.042 11.748 1.00 90.44 91 SER A C 1
ATOM 714 O O . SER A 1 91 ? 5.882 -0.214 11.585 1.00 90.44 91 SER A O 1
ATOM 716 N N . ALA A 1 92 ? 3.760 -0.750 11.071 1.00 90.50 92 ALA A N 1
ATOM 717 C CA . ALA A 1 92 ? 4.117 -1.772 10.088 1.00 90.50 92 ALA A CA 1
ATOM 718 C C . ALA A 1 92 ? 4.857 -1.186 8.873 1.00 90.50 92 ALA A C 1
ATOM 720 O O . ALA A 1 92 ? 5.750 -1.836 8.325 1.00 90.50 92 ALA A O 1
ATOM 721 N N . PHE A 1 93 ? 4.515 0.039 8.463 1.00 90.62 93 PHE A N 1
ATOM 722 C CA . PHE A 1 93 ? 5.119 0.714 7.317 1.00 90.62 93 PHE A CA 1
ATOM 723 C C . PHE A 1 93 ? 6.589 1.068 7.570 1.00 90.62 93 PHE A C 1
ATOM 725 O O . PHE A 1 93 ? 7.421 0.887 6.680 1.00 90.62 93 PHE A O 1
ATOM 732 N N . TYR A 1 94 ? 6.925 1.522 8.783 1.00 89.25 94 TYR A N 1
ATOM 733 C CA . TYR A 1 94 ? 8.290 1.923 9.143 1.00 89.25 94 TYR A CA 1
ATOM 734 C C . TYR A 1 94 ? 9.130 0.824 9.807 1.00 89.25 94 TYR A C 1
ATOM 736 O O . TYR A 1 94 ? 10.357 0.940 9.838 1.00 89.25 94 TYR A O 1
ATOM 744 N N . ASN A 1 95 ? 8.521 -0.249 10.320 1.00 87.06 95 ASN A N 1
ATOM 745 C CA . ASN A 1 95 ? 9.227 -1.334 11.011 1.00 87.06 95 ASN A CA 1
ATOM 746 C C . ASN A 1 95 ? 9.129 -2.664 10.238 1.00 87.06 95 ASN A C 1
ATOM 748 O O . ASN A 1 95 ? 8.376 -3.567 10.623 1.00 87.06 95 ASN A O 1
ATOM 752 N N . PRO A 1 96 ? 9.915 -2.831 9.155 1.00 73.44 96 PRO A N 1
ATOM 753 C CA . PRO A 1 96 ? 9.923 -4.059 8.375 1.00 73.44 96 PRO A CA 1
ATOM 754 C C . PRO A 1 96 ? 10.498 -5.207 9.218 1.00 73.44 96 PRO A C 1
ATOM 756 O O . PRO A 1 96 ? 11.690 -5.231 9.509 1.00 73.44 96 PRO A O 1
ATOM 759 N N . GLY A 1 97 ? 9.671 -6.184 9.600 1.00 69.25 97 GLY A N 1
ATOM 760 C CA . GLY A 1 97 ? 10.167 -7.413 10.238 1.00 69.25 97 GLY A CA 1
ATOM 761 C C . GLY A 1 97 ? 9.256 -8.084 11.260 1.00 69.25 97 GLY A C 1
ATOM 762 O O . GLY A 1 97 ? 9.525 -9.231 11.600 1.00 69.25 97 GLY A O 1
ATOM 763 N N . VAL A 1 98 ? 8.192 -7.422 11.721 1.00 61.75 98 VAL A N 1
ATOM 764 C CA . VAL A 1 98 ? 7.405 -7.924 12.864 1.00 61.75 98 VAL A CA 1
ATOM 765 C C . VAL A 1 98 ? 6.506 -9.115 12.503 1.00 61.75 98 VAL A C 1
ATOM 767 O O . VAL A 1 98 ? 6.345 -10.010 13.321 1.00 61.75 98 VAL A O 1
ATOM 770 N N . ASP A 1 99 ? 6.011 -9.213 11.266 1.00 67.50 99 ASP A N 1
ATOM 771 C CA . ASP A 1 99 ? 5.418 -10.449 10.740 1.00 67.50 99 ASP A CA 1
ATOM 772 C C . ASP A 1 99 ? 5.358 -10.388 9.209 1.00 67.50 99 ASP A C 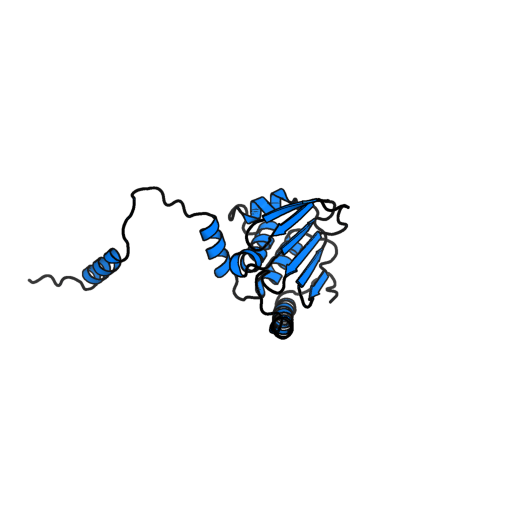1
ATOM 774 O O . ASP A 1 99 ? 4.753 -9.492 8.619 1.00 67.50 99 ASP A O 1
ATOM 778 N N . LYS A 1 100 ? 6.016 -11.341 8.542 1.00 64.38 100 LYS A N 1
ATOM 779 C CA . LYS A 1 100 ? 6.090 -11.397 7.078 1.00 64.38 100 LYS A CA 1
ATOM 780 C C . LYS A 1 100 ? 4.791 -11.878 6.427 1.00 64.38 100 LYS A C 1
ATOM 782 O O . LYS A 1 100 ? 4.672 -11.713 5.211 1.00 64.38 100 LYS A O 1
ATOM 787 N N . HIS A 1 101 ? 3.892 -12.490 7.189 1.00 68.12 101 HIS A N 1
ATOM 788 C CA . HIS A 1 101 ? 2.683 -13.144 6.691 1.00 68.12 101 HIS A CA 1
ATOM 789 C C . HIS A 1 101 ? 1.395 -12.564 7.282 1.00 68.12 101 HIS A C 1
ATOM 791 O O . HIS A 1 101 ? 0.308 -13.017 6.919 1.00 68.12 101 HIS A O 1
ATOM 797 N N . SER A 1 102 ? 1.502 -11.539 8.128 1.00 88.12 102 SER A N 1
ATOM 798 C CA . SER A 1 102 ? 0.344 -10.784 8.597 1.00 88.12 102 SER A CA 1
ATOM 799 C C . SER A 1 102 ? -0.339 -10.035 7.452 1.00 88.12 102 SER A C 1
ATOM 801 O O . SER A 1 102 ? 0.281 -9.690 6.438 1.00 88.12 102 SER A O 1
ATOM 803 N N . ALA A 1 103 ? -1.626 -9.735 7.637 1.00 90.44 103 ALA A N 1
ATOM 804 C CA . ALA A 1 103 ? -2.388 -8.888 6.726 1.00 90.44 103 ALA A CA 1
ATOM 805 C C . ALA A 1 103 ? -1.678 -7.543 6.492 1.00 90.44 103 ALA A C 1
ATOM 807 O O . ALA A 1 103 ? -1.439 -7.160 5.345 1.00 90.44 103 ALA A O 1
ATOM 808 N N . LEU A 1 104 ? -1.231 -6.881 7.564 1.00 91.69 104 LEU A N 1
ATOM 809 C CA . LEU A 1 104 ? -0.462 -5.636 7.487 1.00 91.69 104 LEU A CA 1
ATOM 810 C C . LEU A 1 104 ? 0.883 -5.817 6.773 1.00 91.69 104 LEU A C 1
ATOM 812 O O . LEU A 1 104 ? 1.262 -4.976 5.964 1.00 91.69 104 LEU A O 1
ATOM 816 N N . GLY A 1 105 ? 1.578 -6.936 6.995 1.00 91.69 105 GLY A N 1
ATOM 817 C CA . GLY A 1 105 ? 2.822 -7.262 6.300 1.00 91.69 105 GLY A CA 1
ATOM 818 C C . GLY A 1 105 ? 2.638 -7.394 4.785 1.00 91.69 105 GLY A C 1
ATOM 819 O O . GLY A 1 105 ? 3.494 -6.956 4.016 1.00 91.69 105 GLY A O 1
ATOM 820 N N . HIS A 1 106 ? 1.513 -7.955 4.336 1.00 91.88 106 HIS A N 1
ATOM 821 C CA . HIS A 1 106 ? 1.144 -7.957 2.921 1.00 91.88 106 HIS A CA 1
ATOM 822 C C . HIS A 1 106 ? 0.810 -6.549 2.416 1.00 91.88 106 HIS A C 1
ATOM 824 O O . HIS A 1 106 ? 1.305 -6.176 1.352 1.00 91.88 106 HIS A O 1
ATOM 830 N N . LEU A 1 107 ? 0.051 -5.758 3.184 1.00 93.56 107 LEU A N 1
ATOM 831 C CA . LEU A 1 107 ? -0.323 -4.391 2.813 1.00 93.56 107 LEU A CA 1
ATOM 832 C C . LEU A 1 107 ? 0.920 -3.545 2.536 1.00 93.56 107 LEU A C 1
ATOM 834 O O . LEU A 1 107 ? 1.104 -3.069 1.420 1.00 93.56 107 LEU A O 1
ATOM 838 N N . VAL A 1 108 ? 1.811 -3.408 3.521 1.00 93.25 108 VAL A N 1
ATOM 839 C CA . VAL A 1 108 ? 2.952 -2.483 3.431 1.00 93.25 108 VAL A CA 1
ATOM 840 C C . VAL A 1 108 ? 3.942 -2.876 2.335 1.00 93.25 108 VAL A C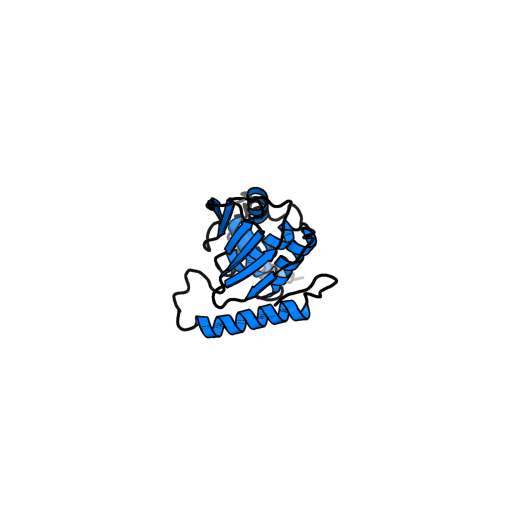 1
ATOM 842 O O . VAL A 1 108 ? 4.483 -2.005 1.666 1.00 93.25 108 VAL A O 1
ATOM 845 N N . ARG A 1 109 ? 4.100 -4.175 2.048 1.00 91.75 109 ARG A N 1
ATOM 846 C CA . ARG A 1 109 ? 4.894 -4.652 0.899 1.00 91.75 109 ARG A CA 1
ATOM 847 C C . ARG A 1 109 ? 4.273 -4.329 -0.452 1.00 91.75 109 ARG A C 1
ATOM 849 O O . ARG A 1 109 ? 4.994 -4.214 -1.435 1.00 91.75 109 ARG A O 1
ATOM 856 N N . GLY A 1 110 ? 2.948 -4.228 -0.516 1.00 92.81 110 GLY A N 1
ATOM 857 C CA . GLY A 1 110 ? 2.265 -3.674 -1.680 1.00 92.81 110 GLY A CA 1
ATOM 858 C C . GLY A 1 110 ? 2.468 -2.163 -1.774 1.00 92.81 110 GLY A C 1
ATOM 859 O O . GLY A 1 110 ? 2.715 -1.641 -2.854 1.00 92.81 110 GLY A O 1
ATOM 860 N N . LEU A 1 111 ? 2.423 -1.455 -0.643 1.00 93.50 111 LEU A N 1
ATOM 861 C CA . LEU A 1 111 ? 2.522 0.005 -0.627 1.00 93.50 111 LEU A CA 1
ATOM 862 C C . LEU A 1 111 ? 3.941 0.530 -0.869 1.00 93.50 111 LEU A C 1
ATOM 864 O O . LEU A 1 111 ? 4.079 1.577 -1.492 1.00 93.50 111 LEU A O 1
ATOM 868 N N . TRP A 1 112 ? 5.002 -0.150 -0.426 1.00 93.19 112 TRP A N 1
ATOM 869 C CA . TRP A 1 112 ? 6.365 0.372 -0.584 1.00 93.19 112 TRP A CA 1
ATOM 870 C C . TRP A 1 112 ? 6.772 0.589 -2.048 1.00 93.19 112 TRP A C 1
ATOM 872 O O . TRP A 1 112 ? 7.223 1.693 -2.347 1.00 93.19 112 TRP A O 1
ATOM 882 N N . PRO A 1 113 ? 6.594 -0.363 -2.987 1.00 91.06 113 PRO A N 1
ATOM 883 C CA . PRO A 1 113 ? 6.971 -0.148 -4.386 1.00 91.06 113 PRO A CA 1
ATOM 884 C C . PRO A 1 113 ? 6.260 1.049 -5.029 1.00 91.06 113 PRO A C 1
ATOM 886 O O . PRO A 1 113 ? 6.872 1.782 -5.803 1.00 91.06 113 PRO A O 1
ATOM 889 N N . VAL A 1 114 ? 4.992 1.297 -4.681 1.00 90.56 114 VAL A N 1
ATOM 890 C CA . VAL A 1 114 ? 4.220 2.420 -5.242 1.00 90.56 114 VAL A CA 1
ATOM 891 C C . VAL A 1 114 ? 4.473 3.744 -4.515 1.00 90.56 114 VAL A C 1
ATOM 893 O O . VAL A 1 114 ? 4.624 4.779 -5.160 1.00 90.56 114 VAL A O 1
ATOM 896 N N . GLY A 1 115 ? 4.558 3.721 -3.187 1.00 90.50 115 GLY A N 1
ATOM 897 C CA . GLY A 1 115 ? 4.727 4.905 -2.349 1.00 90.50 115 GLY 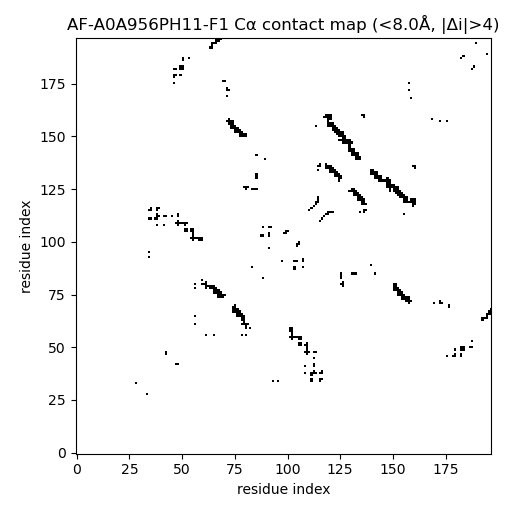A CA 1
ATOM 898 C C . GLY A 1 115 ? 6.179 5.361 -2.249 1.00 90.50 115 GLY A C 1
ATOM 899 O O . GLY A 1 115 ? 6.473 6.513 -2.546 1.00 90.50 115 GLY A O 1
ATOM 900 N N . LEU A 1 116 ? 7.092 4.465 -1.865 1.00 89.00 116 LEU A N 1
ATOM 901 C CA . LEU A 1 116 ? 8.520 4.775 -1.718 1.00 89.00 116 LEU A CA 1
ATOM 902 C C . LEU A 1 116 ? 9.247 4.720 -3.063 1.00 89.00 116 LEU A C 1
ATOM 904 O O . LEU A 1 116 ? 9.960 5.658 -3.407 1.00 89.00 116 LEU A O 1
ATOM 908 N N . GLY A 1 117 ? 9.028 3.653 -3.837 1.00 87.56 117 GLY A N 1
ATOM 909 C CA . GLY A 1 117 ? 9.728 3.444 -5.106 1.00 87.56 117 GLY A CA 1
ATOM 910 C C . GLY A 1 117 ? 9.268 4.418 -6.190 1.00 87.56 117 GLY A C 1
ATOM 911 O O . GLY A 1 117 ? 10.065 5.132 -6.793 1.00 87.56 117 GLY A O 1
ATOM 912 N N . GLN A 1 118 ? 7.956 4.483 -6.425 1.00 87.06 118 GLN A N 1
ATOM 913 C CA . GLN A 1 118 ? 7.379 5.282 -7.513 1.00 87.06 118 GLN A CA 1
ATOM 914 C C . GLN A 1 118 ? 6.883 6.667 -7.075 1.00 87.06 118 GLN A C 1
ATOM 916 O O . GLN A 1 118 ? 6.449 7.443 -7.928 1.00 87.06 118 GLN A O 1
ATOM 921 N N . LYS A 1 119 ? 6.940 6.993 -5.775 1.00 88.88 119 LYS A N 1
ATOM 922 C CA . LYS A 1 119 ? 6.517 8.292 -5.213 1.00 88.88 119 LYS A CA 1
ATOM 923 C C . LYS A 1 119 ? 5.076 8.674 -5.568 1.00 88.88 119 LYS A C 1
ATOM 925 O O . LYS A 1 119 ? 4.761 9.849 -5.758 1.00 88.88 119 LYS A O 1
ATOM 930 N N . ARG A 1 120 ? 4.199 7.675 -5.698 1.00 89.31 120 ARG A N 1
ATOM 931 C CA . ARG A 1 120 ? 2.759 7.876 -5.899 1.00 89.31 120 ARG A CA 1
ATOM 932 C C . ARG A 1 120 ? 2.122 8.209 -4.560 1.00 89.31 120 ARG A C 1
ATOM 934 O O . ARG A 1 120 ? 2.469 7.587 -3.554 1.00 89.31 120 ARG A O 1
ATOM 941 N N . SER A 1 121 ? 1.188 9.156 -4.549 1.00 92.25 121 SER A N 1
ATOM 942 C CA . SER A 1 121 ? 0.419 9.420 -3.341 1.00 92.25 121 SER A CA 1
ATOM 943 C C . SER A 1 121 ? -0.553 8.281 -3.057 1.00 92.25 121 SER A C 1
ATOM 945 O O . SER A 1 121 ? -1.047 7.601 -3.968 1.00 92.25 121 SER A O 1
ATOM 947 N N . LEU A 1 122 ? -0.770 8.033 -1.771 1.00 94.19 122 LEU A N 1
ATOM 948 C CA . LEU A 1 122 ? -1.673 6.997 -1.295 1.00 94.19 122 LEU A CA 1
ATOM 949 C C . LEU A 1 122 ? -2.436 7.475 -0.063 1.00 94.19 122 LEU A C 1
ATOM 951 O O . LEU A 1 122 ? -1.913 8.222 0.758 1.00 94.19 122 LEU A O 1
ATOM 955 N N . GLU A 1 123 ? -3.690 7.058 0.031 1.00 95.25 123 GLU A N 1
ATOM 956 C CA . GLU A 1 123 ? -4.624 7.446 1.084 1.00 95.25 123 GLU A CA 1
ATOM 957 C C . GLU A 1 123 ? -5.319 6.192 1.614 1.00 95.25 123 GLU A C 1
ATOM 959 O O . GLU A 1 123 ? -5.770 5.357 0.826 1.00 95.25 123 GLU A O 1
ATOM 964 N N . ILE A 1 124 ? -5.399 6.060 2.938 1.00 95.19 124 ILE A N 1
ATOM 965 C CA . ILE A 1 124 ? -6.109 4.983 3.624 1.00 95.19 124 ILE A CA 1
ATOM 966 C C . ILE A 1 124 ? -7.111 5.595 4.594 1.00 95.19 124 ILE A C 1
ATOM 968 O O . ILE A 1 124 ? -6.732 6.297 5.528 1.00 95.19 124 ILE A O 1
ATOM 972 N N . GLU A 1 125 ? -8.384 5.289 4.391 1.00 94.69 125 GLU A N 1
ATOM 973 C CA . GLU A 1 125 ? -9.464 5.538 5.345 1.00 94.69 125 GLU A CA 1
ATOM 974 C C . GLU A 1 125 ? -9.850 4.198 5.969 1.00 94.69 125 GLU A C 1
ATOM 976 O O . GLU A 1 125 ? -10.010 3.223 5.236 1.00 94.69 125 GLU A O 1
ATOM 981 N N . LEU A 1 126 ? -9.984 4.119 7.294 1.00 92.31 126 LEU A N 1
ATOM 982 C CA . LEU A 1 126 ? -10.307 2.863 7.982 1.00 92.31 126 LEU A CA 1
ATOM 983 C C . LEU A 1 126 ? -11.781 2.798 8.379 1.00 92.31 126 LEU A C 1
ATOM 985 O O . LEU A 1 126 ? -12.326 3.755 8.928 1.00 92.31 126 LEU A O 1
ATOM 989 N N . SER A 1 127 ? -12.409 1.643 8.153 1.00 90.75 127 SER A N 1
ATOM 990 C CA . SER A 1 127 ? -13.793 1.381 8.559 1.00 90.75 127 SER A CA 1
ATOM 991 C C . SER A 1 127 ? -13.983 1.634 10.056 1.00 90.75 127 SER A C 1
ATOM 993 O O . SER A 1 127 ? -13.192 1.183 10.882 1.00 90.75 127 SER A O 1
ATOM 995 N N . GLY A 1 128 ? -15.025 2.385 10.412 1.00 89.50 128 GLY A N 1
ATOM 996 C CA . GLY A 1 128 ? -15.334 2.746 11.796 1.00 89.50 128 GLY A CA 1
ATOM 997 C C . GLY A 1 128 ? -14.425 3.818 12.408 1.00 89.50 128 GLY A C 1
ATOM 998 O O . GLY A 1 128 ? -14.749 4.313 13.487 1.00 89.50 128 GLY A O 1
ATOM 999 N N . SER A 1 129 ? -13.350 4.231 11.728 1.00 89.44 129 SER A N 1
ATOM 1000 C CA . SER A 1 129 ? -12.480 5.321 12.171 1.00 89.44 129 SER A CA 1
ATOM 1001 C C . SER A 1 129 ? -12.782 6.624 11.433 1.00 89.44 129 SER A C 1
ATOM 1003 O O . SER A 1 129 ? -13.281 6.634 10.305 1.00 89.44 129 SER A O 1
ATOM 1005 N N . ARG A 1 130 ? -12.488 7.744 12.096 1.00 91.25 130 ARG A N 1
ATOM 1006 C CA . ARG A 1 130 ? -12.404 9.069 11.467 1.00 91.25 130 ARG A CA 1
ATOM 1007 C C . ARG A 1 130 ? -11.010 9.343 10.927 1.00 91.25 130 ARG A C 1
ATOM 1009 O O . ARG A 1 130 ? -10.850 10.276 10.153 1.00 91.25 130 ARG A O 1
ATOM 1016 N N . ASP A 1 131 ? -10.026 8.554 11.318 1.00 89.31 131 ASP A N 1
ATOM 1017 C CA . ASP A 1 131 ? -8.647 8.802 10.953 1.00 89.31 131 ASP A CA 1
ATOM 1018 C C . ASP A 1 131 ? -8.384 8.374 9.515 1.00 89.31 131 ASP A C 1
ATOM 1020 O O . ASP A 1 131 ? -8.871 7.351 9.016 1.00 89.31 131 ASP A O 1
ATOM 1024 N N . ARG A 1 132 ? -7.570 9.185 8.856 1.00 91.81 132 ARG A N 1
ATOM 1025 C CA . ARG A 1 132 ? -7.089 8.985 7.506 1.00 91.81 132 ARG A CA 1
ATOM 1026 C C . ARG A 1 132 ? -5.576 9.056 7.516 1.00 91.81 132 ARG A C 1
ATOM 1028 O O . ARG A 1 132 ? -4.985 9.986 8.056 1.00 91.81 132 ARG A O 1
ATOM 1035 N N . LEU A 1 133 ? -4.960 8.097 6.847 1.00 94.31 133 LEU A N 1
ATOM 1036 C CA . LEU A 1 133 ? -3.524 8.027 6.663 1.00 94.31 133 LEU A CA 1
ATOM 1037 C C . LEU A 1 133 ? -3.178 8.410 5.227 1.00 94.31 133 LEU A C 1
ATOM 1039 O O . LEU A 1 133 ? -3.693 7.812 4.287 1.00 94.31 133 LEU A O 1
ATOM 1043 N N . THR A 1 134 ? -2.311 9.400 5.051 1.00 94.44 134 THR A N 1
ATOM 1044 C CA . THR A 1 134 ? -1.931 9.927 3.736 1.00 94.44 134 THR A CA 1
ATOM 1045 C C . THR A 1 134 ? -0.424 9.897 3.564 1.00 94.44 134 THR A C 1
ATOM 1047 O O . THR A 1 134 ? 0.320 10.305 4.454 1.00 94.44 134 THR A O 1
ATOM 1050 N N . TRP A 1 135 ? 0.018 9.450 2.398 1.00 92.81 135 TRP A N 1
ATOM 1051 C CA . TRP A 1 135 ? 1.391 9.551 1.931 1.00 92.81 135 TRP A CA 1
ATOM 1052 C C . TRP A 1 135 ? 1.452 10.500 0.738 1.00 92.81 135 TRP A C 1
ATOM 1054 O O . TRP A 1 135 ? 0.799 10.262 -0.279 1.00 92.81 135 TRP A O 1
ATOM 1064 N N . ASP A 1 136 ? 2.269 11.539 0.860 1.00 87.38 136 ASP A N 1
ATOM 1065 C CA . ASP A 1 136 ? 2.443 12.622 -0.122 1.00 87.38 136 ASP A CA 1
ATOM 1066 C C . ASP A 1 136 ? 3.620 12.383 -1.092 1.00 87.38 136 ASP A C 1
ATOM 1068 O O . ASP A 1 136 ? 4.131 13.294 -1.738 1.00 87.38 136 ASP A O 1
ATOM 1072 N N . GLY A 1 137 ? 4.128 11.149 -1.161 1.00 83.62 137 GLY A N 1
ATOM 1073 C CA . GLY A 1 137 ? 5.348 10.834 -1.909 1.00 83.62 137 GLY A CA 1
ATOM 1074 C C . GLY A 1 137 ? 6.641 10.977 -1.097 1.00 83.62 137 GLY A C 1
ATOM 1075 O O . GLY A 1 137 ? 7.695 10.576 -1.595 1.00 83.62 137 GLY A O 1
ATOM 1076 N N . ALA A 1 138 ? 6.583 11.506 0.131 1.00 84.62 138 ALA A N 1
ATOM 1077 C CA . ALA A 1 138 ? 7.75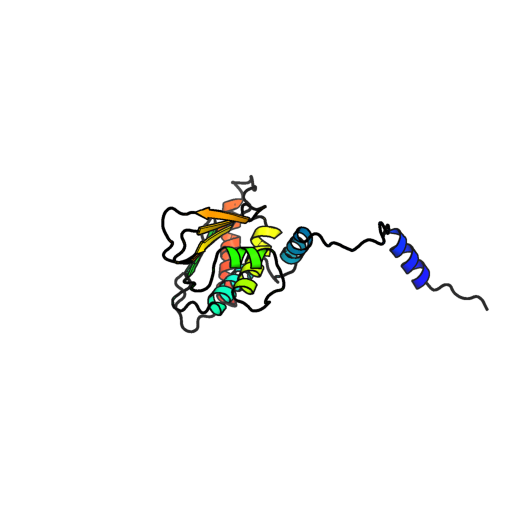3 11.696 0.991 1.00 84.62 138 ALA A CA 1
ATOM 1078 C C . ALA A 1 138 ? 7.546 11.248 2.444 1.00 84.62 138 ALA A C 1
ATOM 1080 O O . ALA A 1 138 ? 8.473 10.705 3.050 1.00 84.62 138 ALA A O 1
ATOM 1081 N N . LYS A 1 139 ? 6.364 11.479 3.021 1.00 88.69 139 LYS A N 1
ATOM 1082 C CA . LYS A 1 139 ? 6.065 11.139 4.414 1.00 88.69 139 LYS A CA 1
ATOM 1083 C C . LYS A 1 139 ? 4.641 10.640 4.590 1.00 88.69 139 LYS A C 1
ATOM 1085 O O . LYS A 1 139 ? 3.727 11.020 3.862 1.00 88.69 139 LYS A O 1
ATOM 1090 N N . LEU A 1 140 ? 4.470 9.817 5.615 1.00 90.50 140 LEU A N 1
ATOM 1091 C CA . LEU A 1 140 ? 3.171 9.402 6.104 1.00 90.50 140 LEU A CA 1
ATOM 1092 C C . LEU A 1 140 ? 2.646 10.477 7.066 1.00 90.50 140 LEU A C 1
ATOM 1094 O O . LEU A 1 140 ? 3.407 11.047 7.850 1.00 90.50 140 LEU A O 1
ATOM 1098 N N . SER A 1 141 ? 1.360 10.786 6.986 1.00 92.31 141 SER A N 1
ATOM 1099 C CA . SER A 1 141 ? 0.706 11.776 7.836 1.00 92.31 141 SER A CA 1
ATOM 1100 C C . SER A 1 141 ? -0.717 11.346 8.154 1.00 92.31 141 SER A C 1
ATOM 1102 O O . SER A 1 141 ? -1.402 10.780 7.301 1.00 92.31 141 SER A O 1
ATOM 1104 N N . THR A 1 142 ? -1.155 11.630 9.375 1.00 93.44 142 THR A N 1
ATOM 1105 C CA . THR A 1 142 ? -2.510 11.326 9.835 1.00 93.44 142 THR A CA 1
ATOM 1106 C C . THR A 1 142 ? -3.342 12.599 9.861 1.00 93.44 142 THR A C 1
ATOM 1108 O O . THR A 1 142 ? -2.874 13.650 10.304 1.00 93.44 142 THR A O 1
ATOM 1111 N N . SER A 1 143 ? -4.576 12.511 9.385 1.00 90.62 143 SER A N 1
ATOM 1112 C CA . SER A 1 143 ? -5.575 13.570 9.477 1.00 90.62 143 SER A CA 1
ATOM 1113 C C . SER A 1 143 ? -6.926 12.993 9.881 1.00 90.62 143 SER A C 1
ATOM 1115 O O . SER A 1 143 ? -7.205 11.819 9.656 1.00 90.62 143 SER A O 1
ATOM 1117 N N . GLU A 1 144 ? -7.777 13.817 10.485 1.00 89.50 144 GLU A N 1
ATOM 1118 C CA . GLU A 1 144 ? -9.153 13.430 10.787 1.00 89.50 144 GLU A CA 1
ATOM 1119 C C . GLU A 1 144 ? -10.084 13.783 9.619 1.00 89.50 144 GLU A C 1
ATOM 1121 O O . GLU A 1 144 ? -10.046 14.880 9.056 1.00 89.50 144 GLU A O 1
ATOM 1126 N N . SER A 1 145 ? -10.964 12.848 9.285 1.00 81.00 145 SER A N 1
ATOM 1127 C CA . SER A 1 145 ? -12.108 13.023 8.401 1.00 81.00 145 SER A CA 1
ATOM 1128 C C . SER A 1 145 ? -13.337 13.454 9.206 1.00 81.00 145 SER A C 1
ATOM 1130 O O . SER A 1 145 ? -13.547 13.040 10.348 1.00 81.00 145 SER A O 1
ATOM 1132 N N . GLY A 1 146 ? -14.203 14.268 8.595 1.00 78.50 146 GLY A N 1
ATOM 1133 C CA . GLY A 1 146 ? -15.390 14.827 9.258 1.00 78.50 146 GLY A CA 1
ATOM 1134 C C . GLY A 1 146 ? -16.427 13.787 9.710 1.00 78.50 146 GLY A C 1
ATOM 1135 O O . GLY A 1 146 ? -17.289 14.094 10.534 1.00 78.50 146 GLY A O 1
ATOM 1136 N N . SER A 1 147 ? -16.358 12.553 9.205 1.00 86.69 147 SER A N 1
ATOM 1137 C CA . SER A 1 147 ? -17.230 11.444 9.606 1.00 86.69 147 SER A CA 1
ATOM 1138 C C . SER A 1 147 ? -16.482 10.117 9.582 1.00 86.69 147 SER A C 1
ATOM 1140 O O . SER A 1 147 ? -15.602 9.933 8.745 1.00 86.69 147 SER A O 1
ATOM 1142 N N . ALA A 1 148 ? -16.880 9.178 10.446 1.00 88.88 148 ALA A N 1
ATOM 1143 C CA . ALA A 1 148 ? -16.304 7.838 10.442 1.00 88.88 148 ALA A CA 1
ATOM 1144 C C . ALA A 1 148 ? -16.616 7.122 9.119 1.00 88.88 148 ALA A C 1
ATOM 1146 O O . ALA A 1 148 ? -17.757 7.169 8.641 1.00 88.88 148 ALA A O 1
ATOM 1147 N N . ALA A 1 149 ? -15.614 6.473 8.527 1.00 88.50 149 ALA A N 1
ATOM 1148 C CA . ALA A 1 149 ? -15.790 5.762 7.270 1.00 88.50 149 ALA A CA 1
ATOM 1149 C C . ALA A 1 149 ? -16.653 4.506 7.472 1.00 88.50 149 ALA A C 1
ATOM 1151 O O . ALA A 1 149 ? -16.576 3.824 8.494 1.00 88.50 149 ALA A O 1
ATOM 1152 N N . LYS A 1 150 ? -17.495 4.190 6.484 1.00 90.44 150 LYS A N 1
ATOM 1153 C CA . LYS A 1 150 ? -18.345 2.981 6.495 1.00 90.44 150 LYS A CA 1
ATOM 1154 C C . LYS A 1 150 ? -17.595 1.716 6.068 1.00 90.44 150 LYS A C 1
ATOM 1156 O O . LYS A 1 150 ? -18.091 0.607 6.248 1.00 90.44 150 LYS A O 1
ATOM 1161 N N . SER A 1 151 ? -16.461 1.902 5.414 1.00 91.75 151 SER A N 1
ATOM 1162 C CA . SER A 1 151 ? -15.630 0.877 4.801 1.00 91.75 151 SER A CA 1
ATOM 1163 C C . SER A 1 151 ? -14.187 1.354 4.847 1.00 91.75 151 SER A C 1
ATOM 1165 O O . SER A 1 151 ? -13.917 2.551 4.975 1.00 91.75 151 SER A O 1
ATOM 1167 N N . THR A 1 152 ? -13.266 0.407 4.749 1.00 93.38 152 THR A N 1
ATOM 1168 C CA . THR A 1 152 ? -11.856 0.708 4.563 1.00 93.38 152 THR A CA 1
ATOM 1169 C C . THR A 1 152 ? -11.612 0.981 3.093 1.00 93.38 152 THR A C 1
ATOM 1171 O O . THR A 1 152 ? -11.981 0.180 2.229 1.00 93.38 152 THR A O 1
ATOM 1174 N N . ARG A 1 153 ? -10.985 2.119 2.807 1.00 94.81 153 ARG A N 1
ATOM 1175 C CA . ARG A 1 153 ? -10.676 2.564 1.454 1.00 94.81 153 ARG A CA 1
ATOM 1176 C C . ARG A 1 153 ? -9.189 2.819 1.321 1.00 94.81 153 ARG A C 1
ATOM 1178 O O . ARG A 1 153 ? -8.654 3.665 2.023 1.00 94.81 153 ARG A O 1
ATOM 1185 N N . LEU A 1 154 ? -8.549 2.134 0.379 1.00 96.12 154 LEU A N 1
ATOM 1186 C CA . LEU A 1 154 ? -7.191 2.436 -0.067 1.00 96.12 154 LEU A CA 1
ATOM 1187 C C . LEU A 1 154 ? -7.266 3.070 -1.453 1.00 96.12 154 LEU A C 1
ATOM 1189 O O . LEU A 1 154 ? -7.742 2.439 -2.394 1.00 96.12 154 LEU A O 1
ATOM 1193 N N . THR A 1 155 ? -6.750 4.282 -1.595 1.00 95.81 155 THR A N 1
ATOM 1194 C CA . THR A 1 155 ? -6.610 4.963 -2.884 1.00 95.81 155 THR A CA 1
ATOM 1195 C C . THR A 1 155 ? -5.134 5.141 -3.197 1.00 95.81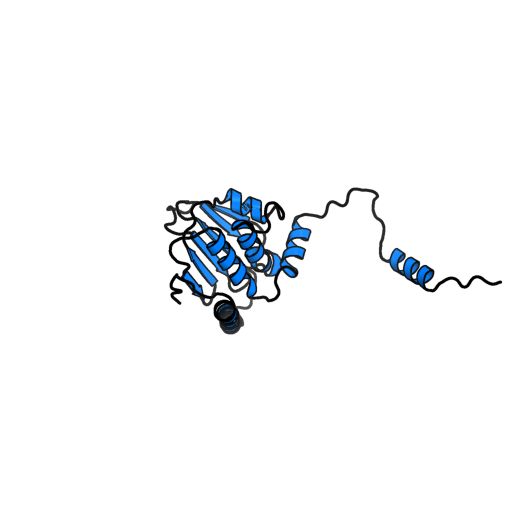 155 THR A C 1
ATOM 1197 O O . THR A 1 155 ? -4.383 5.632 -2.364 1.00 95.81 155 THR A O 1
ATOM 1200 N N . VAL A 1 156 ? -4.716 4.758 -4.402 1.00 94.31 156 VAL A N 1
ATOM 1201 C CA . VAL A 1 156 ? -3.343 4.933 -4.894 1.00 94.31 156 VAL A CA 1
ATOM 1202 C C . VAL A 1 156 ? -3.395 5.724 -6.191 1.00 94.31 156 VAL A C 1
ATOM 1204 O O . VAL A 1 156 ? -4.108 5.335 -7.118 1.00 94.31 156 VAL A O 1
ATOM 1207 N N . ALA A 1 157 ? -2.657 6.828 -6.275 1.00 91.00 157 ALA A N 1
ATOM 1208 C CA . ALA A 1 157 ? -2.569 7.622 -7.496 1.00 91.00 157 ALA A CA 1
ATOM 1209 C C . ALA A 1 157 ? -1.933 6.817 -8.643 1.00 91.00 157 ALA A C 1
ATOM 1211 O O . ALA A 1 157 ? -1.065 5.974 -8.430 1.00 91.00 157 ALA A O 1
ATOM 1212 N N . THR A 1 158 ? -2.337 7.077 -9.886 1.00 86.12 158 THR A N 1
ATOM 1213 C CA . THR A 1 158 ? -1.760 6.402 -11.065 1.00 86.12 158 THR A CA 1
ATOM 1214 C C . THR A 1 158 ? -0.346 6.906 -11.377 1.00 86.12 158 THR A C 1
ATOM 1216 O O . THR A 1 158 ? 0.470 6.166 -11.924 1.00 86.12 158 THR A O 1
ATOM 1219 N N . THR A 1 159 ? -0.039 8.154 -11.018 1.00 81.38 159 THR A N 1
ATOM 1220 C CA . THR A 1 159 ? 1.247 8.825 -11.263 1.00 81.38 159 THR A CA 1
ATOM 1221 C C . THR A 1 159 ? 1.751 9.517 -9.997 1.00 81.38 159 THR A C 1
ATOM 1223 O O . THR A 1 159 ? 0.974 9.780 -9.082 1.00 81.38 159 THR A O 1
ATOM 1226 N N . ALA A 1 160 ? 3.048 9.828 -9.942 1.00 77.81 160 ALA A N 1
ATOM 1227 C CA . ALA A 1 160 ? 3.624 10.625 -8.859 1.00 77.81 160 ALA A CA 1
ATOM 1228 C C . ALA A 1 160 ? 3.050 12.054 -8.843 1.00 77.81 160 ALA A C 1
ATOM 1230 O O . ALA A 1 160 ? 2.820 12.636 -9.906 1.00 77.81 160 ALA A O 1
ATOM 1231 N N . GLU A 1 161 ? 2.879 12.641 -7.654 1.00 63.50 161 GLU A N 1
ATOM 1232 C CA . GLU A 1 161 ? 2.328 14.000 -7.473 1.00 63.50 161 GLU A CA 1
ATOM 1233 C C . GLU A 1 161 ? 3.150 15.087 -8.186 1.00 63.50 161 GLU A C 1
ATOM 1235 O O . GLU A 1 161 ? 2.607 16.089 -8.646 1.00 63.50 161 GLU A O 1
ATOM 1240 N N . ASN A 1 162 ? 4.447 14.843 -8.386 1.00 54.59 162 ASN A N 1
ATOM 1241 C CA . ASN A 1 162 ? 5.374 15.805 -8.985 1.00 54.59 162 ASN A CA 1
ATOM 1242 C C . ASN A 1 162 ? 5.510 15.659 -10.514 1.00 54.59 162 ASN A C 1
ATOM 1244 O O . ASN A 1 162 ? 6.377 16.299 -11.114 1.00 54.59 162 ASN A O 1
ATOM 1248 N N . SER A 1 163 ? 4.715 14.804 -11.176 1.00 50.09 163 SER A N 1
ATOM 1249 C CA . SER A 1 163 ? 4.837 14.609 -12.626 1.00 50.09 163 SER A CA 1
ATOM 1250 C C . SER A 1 163 ? 4.163 15.756 -13.391 1.00 50.09 163 SER A C 1
ATOM 1252 O O . SER A 1 163 ? 2.956 15.757 -13.623 1.00 50.09 163 SER A O 1
ATOM 1254 N N . THR A 1 164 ? 4.952 16.736 -13.822 1.00 37.53 164 THR A N 1
ATOM 1255 C CA . THR A 1 164 ? 4.532 17.937 -14.573 1.00 37.53 164 THR A CA 1
ATOM 1256 C C . THR A 1 164 ? 4.049 17.674 -16.013 1.00 37.53 164 THR A C 1
ATOM 1258 O O . THR A 1 164 ? 3.753 18.609 -16.756 1.00 37.53 164 THR A O 1
ATOM 1261 N N . THR A 1 165 ? 3.919 16.419 -16.448 1.00 40.12 165 THR A N 1
ATOM 1262 C CA . THR A 1 165 ? 3.588 16.040 -17.834 1.00 40.12 165 THR A CA 1
ATOM 1263 C C . THR A 1 165 ? 2.133 15.584 -17.994 1.00 40.12 165 THR A C 1
ATOM 1265 O O . THR A 1 165 ? 1.820 14.416 -18.213 1.00 40.12 165 THR A O 1
ATOM 1268 N N . TRP A 1 166 ? 1.216 16.552 -17.960 1.00 36.72 166 TRP A N 1
ATOM 1269 C CA . TRP A 1 166 ? -0.230 16.357 -18.153 1.00 36.72 166 TRP A CA 1
ATOM 1270 C C . TRP A 1 166 ? -0.638 15.774 -19.526 1.00 36.72 166 TRP A C 1
ATOM 1272 O O . TRP A 1 166 ? -1.707 15.180 -19.632 1.00 36.72 166 TRP A O 1
ATOM 1282 N N . ILE A 1 167 ? 0.212 15.868 -20.558 1.00 37.69 167 ILE A N 1
ATOM 1283 C CA . ILE A 1 167 ? -0.076 15.374 -21.924 1.00 37.69 167 ILE A CA 1
ATOM 1284 C C . ILE A 1 167 ? 0.240 13.866 -22.085 1.00 37.69 167 ILE A C 1
ATOM 1286 O O . ILE A 1 167 ? -0.299 13.210 -22.972 1.00 37.69 167 ILE A O 1
ATOM 1290 N N . GLY A 1 168 ? 1.050 13.270 -21.196 1.00 37.22 168 GLY A N 1
ATOM 1291 C CA . GLY A 1 168 ? 1.415 11.841 -21.241 1.00 37.22 168 GLY A CA 1
ATOM 1292 C C . GLY A 1 168 ? 0.560 10.914 -20.361 1.00 37.22 168 GLY A C 1
ATOM 1293 O O . GLY A 1 168 ? 0.641 9.689 -20.484 1.00 37.22 168 GLY A O 1
ATOM 1294 N N . SER A 1 169 ? -0.268 11.465 -19.468 1.00 47.44 169 SER A N 1
ATOM 1295 C CA . SER A 1 169 ? -0.933 10.691 -18.407 1.00 47.44 169 SER A CA 1
ATOM 1296 C C . SER A 1 169 ? -2.109 9.836 -18.898 1.00 47.44 169 SER A C 1
ATOM 1298 O O . SER A 1 169 ? -2.355 8.768 -18.340 1.00 47.44 169 SER A O 1
ATOM 1300 N N . MET A 1 170 ? -2.801 10.226 -19.976 1.00 43.62 170 MET A N 1
ATOM 1301 C CA . MET A 1 170 ? -3.966 9.484 -20.491 1.00 43.62 170 MET A CA 1
ATOM 1302 C C . MET A 1 170 ? -3.584 8.135 -21.129 1.00 43.62 170 MET A C 1
ATOM 1304 O O . MET A 1 170 ? -4.214 7.118 -20.841 1.00 43.62 170 MET A O 1
ATOM 1308 N N . GLY A 1 171 ? -2.514 8.097 -21.934 1.00 48.03 171 GLY A N 1
ATOM 1309 C CA . GLY A 1 171 ? -1.980 6.847 -22.497 1.00 48.03 171 GLY A CA 1
ATOM 1310 C C . GLY A 1 171 ? -1.280 5.975 -21.450 1.00 48.03 171 GLY A C 1
ATOM 1311 O O . GLY A 1 171 ? -1.379 4.748 -21.488 1.00 48.03 171 GLY A O 1
ATOM 1312 N N . SER A 1 172 ? -0.636 6.614 -20.468 1.00 64.56 172 SER A N 1
ATOM 1313 C CA . SER A 1 172 ? -0.017 5.933 -19.328 1.00 64.56 172 SER A CA 1
ATOM 1314 C C . SER A 1 172 ? -1.058 5.196 -18.475 1.00 64.56 172 SER A C 1
ATOM 1316 O O . SER A 1 172 ? -0.890 4.019 -18.169 1.00 64.56 172 SER A O 1
ATOM 1318 N N . SER A 1 173 ? -2.193 5.836 -18.185 1.00 69.50 173 SER A N 1
ATOM 1319 C CA . SER A 1 173 ? -3.221 5.273 -17.300 1.00 69.50 173 SER A CA 1
ATOM 1320 C C . SER A 1 173 ? -3.934 4.064 -17.899 1.00 69.50 173 SER A C 1
ATOM 1322 O O . SER A 1 173 ? -4.177 3.090 -17.197 1.00 69.50 173 SER A O 1
ATOM 1324 N N . ALA A 1 174 ? -4.208 4.063 -19.209 1.00 76.06 174 ALA A N 1
ATOM 1325 C CA . ALA A 1 174 ? -4.773 2.892 -19.883 1.00 76.06 174 ALA A CA 1
ATOM 1326 C C . ALA A 1 174 ? -3.818 1.687 -19.842 1.00 76.06 174 ALA A C 1
ATOM 1328 O O . ALA A 1 174 ? -4.253 0.555 -19.624 1.00 76.06 174 ALA A O 1
ATOM 1329 N N . LYS A 1 175 ? -2.508 1.927 -20.004 1.00 81.00 175 LYS A N 1
ATOM 1330 C CA . LYS A 1 175 ? -1.481 0.886 -19.889 1.00 81.00 175 LYS A CA 1
ATOM 1331 C C . LYS A 1 175 ? -1.377 0.362 -18.456 1.00 81.00 175 LYS A C 1
ATOM 1333 O O . LYS A 1 175 ? -1.363 -0.851 -18.275 1.00 81.00 175 LYS A O 1
ATOM 1338 N N . VAL A 1 176 ? -1.357 1.251 -17.458 1.00 80.44 176 VAL A N 1
ATOM 1339 C CA . VAL A 1 176 ? -1.357 0.869 -16.036 1.00 80.44 176 VAL A CA 1
ATOM 1340 C C . VAL A 1 176 ? -2.597 0.038 -15.718 1.00 80.44 176 VAL A C 1
ATOM 1342 O O . VAL A 1 176 ? -2.463 -1.086 -15.248 1.00 80.44 176 VAL A O 1
ATOM 1345 N N . ASN A 1 177 ? -3.791 0.522 -16.062 1.00 84.50 177 ASN A N 1
ATOM 1346 C CA . ASN A 1 177 ? -5.044 -0.181 -15.787 1.00 84.50 177 ASN A CA 1
ATOM 1347 C C . ASN A 1 177 ? -5.106 -1.543 -16.484 1.00 84.50 177 ASN A C 1
ATOM 1349 O O . ASN A 1 177 ? -5.610 -2.498 -15.893 1.00 84.50 177 ASN A O 1
ATOM 1353 N N . LYS A 1 178 ? -4.560 -1.661 -17.702 1.00 85.06 178 LYS A N 1
ATOM 1354 C CA . LYS A 1 178 ? -4.414 -2.953 -18.381 1.00 85.06 178 LYS A CA 1
ATOM 1355 C C . LYS A 1 178 ? -3.509 -3.896 -17.587 1.00 85.06 178 LYS A C 1
ATOM 1357 O O . LYS A 1 178 ? -3.944 -4.998 -17.282 1.00 85.06 178 LYS A O 1
ATOM 1362 N N . SER A 1 179 ? -2.310 -3.460 -17.196 1.00 84.31 179 SER A N 1
ATOM 1363 C CA . SER A 1 179 ? -1.391 -4.286 -16.400 1.00 84.31 179 SER A CA 1
ATOM 1364 C C . SER A 1 179 ? -2.006 -4.720 -15.065 1.00 84.31 179 SER A C 1
ATOM 1366 O O . SER A 1 179 ? -1.880 -5.879 -14.681 1.00 84.31 179 SER A O 1
ATOM 1368 N N . LEU A 1 180 ? -2.712 -3.817 -14.373 1.00 84.06 180 LEU A N 1
ATOM 1369 C CA . LEU A 1 180 ? -3.425 -4.151 -13.137 1.00 84.06 180 LEU A CA 1
ATOM 1370 C C . LEU A 1 180 ? -4.532 -5.181 -13.396 1.00 84.06 180 LEU A C 1
ATOM 1372 O O . LEU A 1 180 ? -4.637 -6.171 -12.677 1.00 84.06 180 LEU A O 1
ATOM 1376 N N . SER A 1 181 ? -5.323 -4.981 -14.455 1.00 82.38 181 SER A N 1
ATOM 1377 C CA . SER A 1 181 ? -6.376 -5.917 -14.869 1.00 82.38 181 SER A C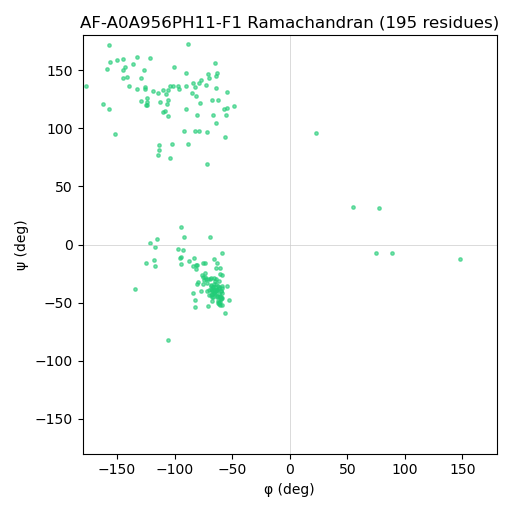A 1
ATOM 1378 C C . SER A 1 181 ? -5.818 -7.300 -15.198 1.00 82.38 181 SER A C 1
ATOM 1380 O O . SER A 1 181 ? -6.431 -8.303 -14.839 1.00 82.38 181 SER A O 1
ATOM 1382 N N . ASP A 1 182 ? -4.658 -7.365 -15.853 1.00 86.25 182 ASP A N 1
ATOM 1383 C CA . ASP A 1 182 ? -3.986 -8.621 -16.178 1.00 86.25 182 ASP A CA 1
ATOM 1384 C C . ASP A 1 182 ? -3.546 -9.349 -14.896 1.00 86.25 182 ASP A C 1
ATOM 1386 O O . ASP A 1 182 ? -3.806 -10.544 -14.763 1.00 86.25 182 ASP A O 1
ATOM 1390 N N . VAL A 1 183 ? -2.989 -8.641 -13.903 1.00 83.25 183 VAL A N 1
ATOM 1391 C CA . VAL A 1 183 ? -2.642 -9.229 -12.593 1.00 83.25 183 VAL A CA 1
ATOM 1392 C C . VAL A 1 183 ? -3.880 -9.759 -11.869 1.00 83.25 183 VAL A C 1
ATOM 1394 O O . VAL A 1 183 ? -3.856 -10.886 -11.368 1.00 83.25 183 VAL A O 1
ATOM 1397 N N . PHE A 1 184 ? -4.981 -8.999 -11.841 1.00 83.62 184 PHE A N 1
ATOM 1398 C CA . PHE A 1 184 ? -6.231 -9.479 -11.246 1.00 83.62 184 PHE A CA 1
ATOM 1399 C C . PHE A 1 184 ? -6.736 -10.743 -11.947 1.00 83.62 184 PHE A C 1
ATOM 1401 O O . PHE A 1 184 ? -7.058 -11.723 -11.284 1.00 83.62 184 PHE A O 1
ATOM 1408 N N . ARG A 1 185 ? -6.750 -10.766 -13.283 1.00 82.69 185 ARG A N 1
ATOM 1409 C CA . ARG A 1 185 ? -7.229 -11.920 -14.060 1.00 82.69 185 ARG A CA 1
ATOM 1410 C C . ARG A 1 185 ? -6.364 -13.164 -13.892 1.00 82.69 185 ARG A C 1
ATOM 1412 O O . ARG A 1 185 ? -6.903 -14.265 -13.822 1.00 82.69 185 ARG A O 1
ATOM 1419 N N . LEU A 1 186 ? -5.044 -12.995 -13.877 1.00 82.44 186 LEU A N 1
ATOM 1420 C CA . LEU A 1 186 ? -4.097 -14.109 -13.852 1.00 82.44 186 LEU A CA 1
ATOM 1421 C C . LEU A 1 186 ? -3.912 -14.694 -12.454 1.00 82.44 186 LEU A C 1
ATOM 1423 O O . LEU A 1 186 ? -3.690 -15.895 -12.339 1.00 82.44 186 LEU A O 1
ATOM 1427 N N . TYR A 1 187 ? -3.985 -13.862 -11.411 1.00 82.31 187 TYR A N 1
ATOM 1428 C CA . TYR A 1 187 ? -3.555 -14.260 -10.069 1.00 82.31 187 TYR A CA 1
ATOM 1429 C C . TYR A 1 187 ? -4.620 -14.097 -8.985 1.00 82.31 187 TYR A C 1
ATOM 1431 O O . TYR A 1 187 ? -4.467 -14.666 -7.904 1.00 82.31 187 TYR A O 1
ATOM 1439 N N . CYS A 1 188 ? -5.698 -13.347 -9.233 1.00 77.88 188 CYS A N 1
ATOM 1440 C CA . CYS A 1 188 ? -6.779 -13.177 -8.264 1.00 77.88 188 CYS A CA 1
ATOM 1441 C C . CYS A 1 188 ? -7.971 -14.052 -8.660 1.00 77.88 188 CYS A C 1
ATOM 1443 O O . CYS A 1 188 ? -8.896 -13.621 -9.345 1.00 77.88 188 CYS A O 1
ATOM 1445 N N . HIS A 1 189 ? -7.947 -15.311 -8.223 1.00 67.75 189 HIS A N 1
ATOM 1446 C CA . HIS A 1 189 ? -9.059 -16.232 -8.438 1.00 67.75 189 HIS A CA 1
ATOM 1447 C C . HIS A 1 189 ? -10.122 -16.072 -7.345 1.00 67.75 189 HIS A C 1
ATOM 1449 O O . HIS A 1 189 ? -9.820 -16.110 -6.153 1.00 67.75 189 HIS A O 1
ATOM 1455 N N . THR A 1 190 ? -11.383 -15.931 -7.750 1.00 57.72 190 THR A N 1
ATOM 1456 C CA . THR A 1 190 ? -12.528 -15.903 -6.835 1.00 57.72 190 THR A CA 1
ATOM 1457 C C . THR A 1 190 ? -12.898 -17.302 -6.376 1.00 57.72 190 THR A C 1
ATOM 1459 O O . THR A 1 190 ? -13.277 -18.133 -7.201 1.00 57.72 190 THR A O 1
ATOM 1462 N N . CYS A 1 191 ? -12.881 -17.547 -5.067 1.00 49.88 191 CYS A N 1
ATOM 1463 C CA . CYS A 1 191 ? -13.628 -18.645 -4.456 1.00 49.88 191 CYS A CA 1
ATOM 1464 C C . CYS A 1 191 ? -13.879 -18.357 -2.960 1.00 49.88 191 CYS A C 1
ATOM 1466 O O . CYS A 1 191 ? -12.900 -18.281 -2.220 1.00 49.88 191 CYS A O 1
ATOM 1468 N N . PRO A 1 192 ? -15.131 -18.212 -2.470 1.00 53.06 192 PRO A N 1
ATOM 1469 C CA . PRO A 1 192 ? -16.392 -17.919 -3.146 1.00 53.06 192 PRO A CA 1
ATOM 1470 C C . PRO A 1 192 ? -16.918 -16.526 -2.725 1.00 53.06 192 PRO A C 1
ATOM 1472 O O . PRO A 1 192 ? -17.783 -16.421 -1.865 1.00 53.06 192 PRO A O 1
ATOM 1475 N N . ILE A 1 193 ? -16.415 -15.443 -3.322 1.00 48.59 193 ILE A N 1
ATOM 1476 C CA . ILE A 1 193 ? -16.975 -14.085 -3.172 1.00 48.59 193 ILE A CA 1
ATOM 1477 C C . ILE A 1 193 ? -16.935 -13.410 -4.549 1.00 48.59 193 ILE A C 1
ATOM 1479 O O . ILE A 1 193 ? -15.964 -13.576 -5.291 1.00 48.59 193 ILE A O 1
ATOM 1483 N N . ARG A 1 194 ? -18.016 -12.713 -4.927 1.00 37.34 194 ARG A N 1
ATOM 1484 C CA . ARG A 1 194 ? -18.158 -12.059 -6.240 1.00 37.34 194 ARG A CA 1
ATOM 1485 C C . ARG A 1 194 ? -17.165 -10.901 -6.370 1.00 37.34 194 ARG A C 1
ATOM 1487 O O . ARG A 1 194 ? -17.216 -9.973 -5.572 1.00 37.34 194 ARG A O 1
ATOM 1494 N N . LEU A 1 195 ? -16.332 -10.925 -7.412 1.00 48.56 195 LEU A N 1
ATOM 1495 C CA . LEU A 1 195 ? -15.670 -9.717 -7.907 1.00 48.56 195 LEU A CA 1
ATOM 1496 C C . LEU A 1 195 ? -16.669 -8.956 -8.780 1.00 48.56 195 LEU A C 1
ATOM 1498 O O . LEU A 1 195 ? -17.046 -9.430 -9.852 1.00 48.56 195 LEU A O 1
ATOM 1502 N N . THR A 1 196 ? -17.111 -7.795 -8.309 1.00 44.50 196 THR A N 1
ATOM 1503 C CA . THR A 1 196 ? -17.794 -6.799 -9.140 1.00 44.50 196 THR A CA 1
ATOM 1504 C C . THR A 1 196 ? -16.729 -5.870 -9.706 1.00 44.50 196 THR A C 1
ATOM 1506 O O . THR A 1 196 ? -16.021 -5.214 -8.943 1.00 44.50 196 THR A O 1
ATOM 1509 N N . VAL A 1 197 ? -16.597 -5.871 -11.032 1.00 43.69 197 VAL A N 1
ATOM 1510 C CA . VAL A 1 197 ? -15.782 -4.932 -11.815 1.00 43.69 197 VAL A CA 1
ATOM 1511 C C . VAL A 1 197 ? -16.723 -4.137 -12.702 1.00 43.69 197 VAL A C 1
ATOM 1513 O O . VAL A 1 197 ? -17.629 -4.781 -13.280 1.00 43.69 197 VAL A O 1
#

Mean predicted aligned error: 12.12 Å

Sequence (197 aa):
MTDKESGIDSYLRESEQGGQLHSEGRFTLSREKALEKLSEFQLGGEADWVLKVVQSVVREGSSDSLEVKLGARSTTFEFQTCHWTVEAIESAFYNPGVDKHSALGHLVRGLWPVGLGQKRSLEIELSGSRDRLTWDGAKLSTSESGSAAKSTRLTVATTAENSTTWIGSMGSSAKVNKSLSDVFRLYCHTCPIRLTV

Solvent-accessible surface area (backbone atoms only — not comparable to full-atom values): 11292 Å² total; per-residue (Å²): 140,80,86,73,82,51,75,60,63,57,52,51,54,60,56,52,74,76,53,81,84,85,64,104,60,80,88,71,74,55,63,66,62,53,52,39,56,48,20,70,70,73,58,97,49,96,46,49,33,59,57,24,40,51,51,10,48,60,58,66,58,48,86,75,53,62,40,59,47,81,50,75,62,29,41,35,39,38,32,57,59,90,83,80,47,70,66,58,50,54,48,46,61,75,47,86,77,86,45,85,79,40,27,64,37,25,33,39,65,19,42,30,35,44,29,61,53,54,24,15,31,36,38,38,38,36,35,76,31,35,50,29,42,36,30,76,40,84,51,80,46,78,46,81,47,100,58,57,32,93,39,21,34,43,39,36,40,69,53,35,84,83,64,86,56,78,88,56,45,68,68,49,29,56,52,51,49,48,48,40,50,49,47,41,71,75,71,57,78,75,80,93,51,75,77,65,120

Radius of gyration: 21.65 Å; Cα contacts (8 Å, |Δi|>4): 291; chains: 1; bounding box: 79×40×37 Å